Protein AF-A0A822G9U0-F1 (afdb_monomer_lite)

Foldseek 3Di:
DPPDPDLVVLLVVLLVCLVCLLVDPCNVVSLVVLLVQLPPHDLSNVLSSLSSLVSNLLSDVVCVVVSLVSNVVQCPDPDCSSNVVPLAPSVQVVVVSVVPVVDPDPDRDDPVPGDNDPDPDDDDDDDDDPPPVLVVVQVVQCVDPVCVVQDGFPDKDDWDFPDDPPDPFTKTWMWTDGPPDIDIDIPRDDDALLNFWAADEDDPQPDDEDEDEDEDEADQVLVVLVVVCNRNNWYWYPVLSDDDPPDQKGKTWTWTAGPPRRTYIYIYMYGNDDPDD

Radius of gyration: 28.79 Å; chains: 1; bounding box: 68×59×75 Å

Structure (mmCIF, N/CA/C/O backbone):
data_AF-A0A822G9U0-F1
#
_entry.id   AF-A0A822G9U0-F1
#
loop_
_atom_site.group_PDB
_atom_site.id
_atom_site.type_symbol
_atom_site.label_atom_id
_atom_site.label_alt_id
_atom_site.label_comp_id
_atom_site.label_asym_id
_atom_site.label_entity_id
_atom_site.label_seq_id
_atom_site.pdbx_PDB_ins_code
_atom_site.Cartn_x
_atom_site.Cartn_y
_atom_site.Cartn_z
_atom_site.occupancy
_atom_site.B_iso_or_equiv
_atom_site.auth_seq_id
_atom_site.auth_comp_id
_atom_site.auth_asym_id
_atom_site.auth_atom_id
_atom_site.pdbx_PDB_model_num
ATOM 1 N N . ILE A 1 1 ? -2.831 22.485 -12.904 1.00 61.34 1 ILE A N 1
ATOM 2 C CA . ILE A 1 1 ? -2.021 21.266 -13.171 1.00 61.34 1 ILE A CA 1
ATOM 3 C C . ILE A 1 1 ? -2.755 20.084 -12.583 1.00 61.34 1 ILE A C 1
ATOM 5 O O . ILE A 1 1 ? -2.890 19.091 -13.266 1.00 61.34 1 ILE A O 1
ATOM 9 N N . GLU A 1 2 ? -3.236 20.206 -11.342 1.00 62.34 2 GLU A N 1
ATOM 10 C CA . GLU A 1 2 ? -4.312 19.348 -10.825 1.00 62.34 2 GLU A CA 1
ATOM 11 C C . GLU A 1 2 ? -5.536 19.489 -11.750 1.00 62.34 2 GLU A C 1
ATOM 13 O O . GLU A 1 2 ? -5.821 20.608 -12.190 1.00 62.34 2 GLU A O 1
ATOM 18 N N . ASP A 1 3 ? -6.128 18.352 -12.127 1.00 66.12 3 ASP A N 1
ATOM 19 C CA . ASP A 1 3 ? -7.365 18.195 -12.912 1.00 66.12 3 ASP A CA 1
ATOM 20 C C . ASP A 1 3 ? -7.361 18.776 -14.342 1.00 66.12 3 ASP A C 1
ATOM 22 O O . ASP A 1 3 ? -8.392 19.190 -14.871 1.00 66.12 3 ASP A O 1
ATOM 26 N N . CYS A 1 4 ? -6.197 18.830 -15.000 1.00 70.44 4 CYS A N 1
ATOM 27 C CA . CYS A 1 4 ? -6.106 19.309 -16.381 1.00 70.44 4 CYS A CA 1
ATOM 28 C C . CYS A 1 4 ? -6.314 18.170 -17.393 1.00 70.44 4 CYS A C 1
ATOM 30 O O . CYS A 1 4 ? -5.450 17.315 -17.541 1.00 70.44 4 CYS A O 1
ATOM 32 N N . GLU A 1 5 ? -7.395 18.224 -18.174 1.00 76.56 5 GLU A N 1
ATOM 33 C CA . GLU A 1 5 ? -7.696 17.227 -19.222 1.00 76.56 5 GLU A CA 1
ATOM 34 C C . GLU A 1 5 ? -6.825 17.369 -20.491 1.00 76.56 5 GLU A C 1
ATOM 36 O O . GLU A 1 5 ? -6.894 16.554 -21.411 1.00 76.56 5 GLU A O 1
ATOM 41 N N . HIS A 1 6 ? -5.990 18.411 -20.572 1.00 83.00 6 HIS A N 1
ATOM 42 C CA . HIS A 1 6 ? -5.159 18.701 -21.740 1.00 83.00 6 HIS A CA 1
ATOM 43 C C . HIS A 1 6 ? -3.694 18.316 -21.508 1.00 83.00 6 HIS A C 1
ATOM 45 O O . HIS A 1 6 ? -2.882 19.129 -21.056 1.00 83.00 6 HIS A O 1
ATOM 51 N N . THR A 1 7 ? -3.333 17.099 -21.918 1.00 82.25 7 THR A N 1
ATOM 52 C CA . THR A 1 7 ? -1.982 16.517 -21.811 1.00 82.25 7 THR A CA 1
ATOM 53 C C . THR A 1 7 ? -0.876 17.459 -22.306 1.00 82.25 7 THR A C 1
ATOM 55 O O . THR A 1 7 ? 0.108 17.692 -21.609 1.00 82.25 7 THR A O 1
ATOM 58 N N . SER A 1 8 ? -1.047 18.077 -23.480 1.00 82.25 8 SER A N 1
ATOM 59 C CA . SER A 1 8 ? -0.039 18.968 -24.078 1.00 82.25 8 SER A CA 1
ATOM 60 C C . SER A 1 8 ? 0.195 20.249 -23.269 1.00 82.25 8 SER A C 1
ATOM 62 O O . SER A 1 8 ? 1.324 20.743 -23.184 1.00 82.25 8 SER A O 1
ATOM 64 N N . LEU A 1 9 ? -0.855 20.787 -22.645 1.00 82.12 9 LEU A N 1
ATOM 65 C CA . LEU A 1 9 ? -0.763 21.955 -21.775 1.00 82.12 9 LEU A CA 1
ATOM 66 C C . LEU A 1 9 ? -0.113 21.578 -20.439 1.00 82.12 9 LEU A C 1
ATOM 68 O O . LEU A 1 9 ? 0.780 22.292 -19.979 1.00 82.12 9 LEU A O 1
ATOM 72 N N . ALA A 1 10 ? -0.499 20.437 -19.861 1.00 83.94 10 ALA A N 1
ATOM 73 C CA . ALA A 1 10 ? 0.089 19.909 -18.633 1.00 83.94 10 ALA A CA 1
ATOM 74 C C . ALA A 1 10 ? 1.606 19.695 -18.781 1.00 83.94 10 ALA A C 1
ATOM 76 O O . ALA A 1 10 ? 2.378 20.226 -17.980 1.00 83.94 10 ALA A O 1
ATOM 77 N N . THR A 1 11 ? 2.049 19.039 -19.857 1.00 84.06 11 THR A N 1
ATOM 78 C CA . THR A 1 11 ? 3.474 18.837 -20.168 1.00 84.06 11 THR A CA 1
ATOM 79 C C . THR A 1 11 ? 4.236 20.163 -20.292 1.00 84.06 11 THR A C 1
ATOM 81 O O . THR A 1 11 ? 5.307 20.324 -19.703 1.00 84.06 11 THR A O 1
ATOM 84 N N . ARG A 1 12 ? 3.677 21.165 -20.990 1.00 83.44 12 ARG A N 1
ATOM 85 C CA . ARG A 1 12 ? 4.309 22.494 -21.122 1.00 83.44 12 ARG A CA 1
ATOM 86 C C . ARG A 1 12 ? 4.454 23.209 -19.780 1.00 83.44 12 ARG A C 1
ATOM 88 O O . ARG A 1 12 ? 5.496 23.816 -19.527 1.00 83.44 12 ARG A O 1
ATOM 95 N N . ILE A 1 13 ? 3.436 23.137 -18.924 1.00 85.88 13 ILE A N 1
ATOM 96 C CA . ILE A 1 13 ? 3.470 23.761 -17.596 1.00 85.88 13 ILE A CA 1
ATOM 97 C C . ILE A 1 13 ? 4.487 23.051 -16.694 1.00 85.88 13 ILE A C 1
ATOM 99 O O . ILE A 1 13 ? 5.248 23.717 -15.996 1.00 85.88 13 ILE A O 1
ATOM 103 N N . ILE A 1 14 ? 4.564 21.721 -16.737 1.00 86.75 14 ILE A N 1
ATOM 104 C CA . ILE A 1 14 ? 5.542 20.954 -15.955 1.00 86.75 14 ILE A CA 1
ATOM 105 C C . ILE A 1 14 ? 6.974 21.277 -16.395 1.00 86.75 14 ILE A C 1
ATOM 107 O O . ILE A 1 14 ? 7.844 21.494 -15.552 1.00 86.75 14 ILE A O 1
ATOM 111 N N . HIS A 1 15 ? 7.229 21.403 -17.698 1.00 82.94 15 HIS A N 1
ATOM 112 C CA . HIS A 1 15 ? 8.538 21.845 -18.182 1.00 82.94 15 HIS A CA 1
ATOM 113 C C . HIS A 1 15 ? 8.893 23.266 -17.736 1.00 82.94 15 HIS A C 1
ATOM 115 O O . HIS A 1 15 ? 10.054 23.524 -17.408 1.00 82.94 15 HIS A O 1
ATOM 121 N N . LEU A 1 16 ? 7.912 24.174 -17.699 1.00 84.81 16 LEU A N 1
ATOM 122 C CA . LEU A 1 16 ? 8.101 25.523 -17.171 1.00 84.81 16 LEU A CA 1
ATOM 123 C C . LEU A 1 16 ? 8.454 25.484 -15.677 1.00 84.81 16 LEU A C 1
ATOM 125 O O . LEU A 1 16 ? 9.421 26.123 -15.267 1.00 84.81 16 LEU A O 1
ATOM 129 N N . LEU A 1 17 ? 7.737 24.682 -14.885 1.00 86.19 17 LEU A N 1
ATOM 130 C CA . LEU A 1 17 ? 8.040 24.481 -13.466 1.00 86.19 17 LEU A CA 1
ATOM 131 C C . LEU A 1 17 ? 9.429 23.881 -13.245 1.00 86.19 17 LEU A C 1
ATOM 133 O O . LEU A 1 17 ? 10.150 24.348 -12.373 1.00 86.19 17 LEU A O 1
ATOM 137 N N . GLY A 1 18 ? 9.841 22.903 -14.053 1.00 84.00 18 GLY A N 1
ATOM 138 C CA . GLY A 1 18 ? 11.189 22.334 -13.993 1.00 84.00 18 GLY A CA 1
ATOM 139 C C . GLY A 1 18 ? 12.301 23.333 -14.327 1.00 84.00 18 GLY A C 1
ATOM 140 O O . GLY A 1 18 ? 13.440 23.133 -13.920 1.00 84.00 18 GLY A O 1
ATOM 141 N N . ARG A 1 19 ? 11.999 24.404 -15.075 1.00 83.00 19 ARG A N 1
ATOM 142 C CA . ARG A 1 19 ? 12.977 25.437 -15.450 1.00 83.00 19 ARG A CA 1
ATOM 143 C C . ARG A 1 19 ? 13.042 26.585 -14.444 1.00 83.00 19 ARG A C 1
ATOM 145 O O . ARG A 1 19 ? 14.136 27.021 -14.102 1.00 83.00 19 ARG A O 1
ATOM 152 N N . GLU A 1 20 ? 11.890 27.085 -14.005 1.00 87.38 20 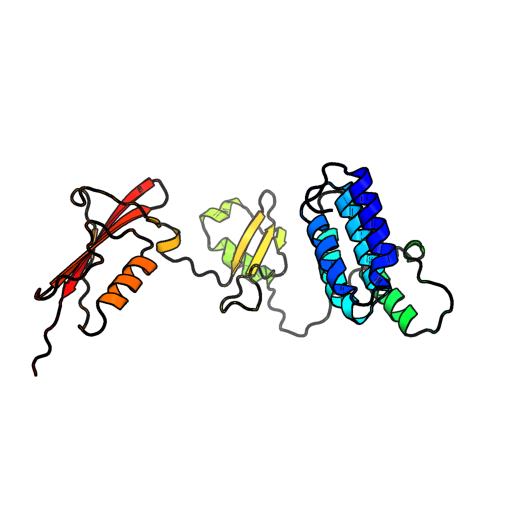GLU A N 1
ATOM 153 C CA . GLU A 1 20 ? 11.810 28.273 -13.141 1.00 87.38 20 GLU A CA 1
ATOM 154 C C . GLU A 1 20 ? 11.708 27.920 -11.654 1.00 87.38 20 GLU A C 1
ATOM 156 O O . GLU A 1 20 ? 12.215 28.648 -10.805 1.00 87.38 20 GLU A O 1
ATOM 161 N N . GLY A 1 21 ? 11.087 26.787 -11.324 1.00 86.81 21 GLY A N 1
ATOM 162 C CA . GLY A 1 21 ? 10.842 26.346 -9.953 1.00 86.81 21 GLY A CA 1
ATOM 163 C C . GLY A 1 21 ? 12.095 26.232 -9.073 1.00 86.81 21 GLY A C 1
ATOM 164 O O . GLY A 1 21 ? 12.039 26.701 -7.932 1.00 86.81 21 GLY A O 1
ATOM 165 N N . PRO A 1 22 ? 13.243 25.727 -9.573 1.00 83.06 22 PRO A N 1
ATOM 166 C CA . PRO A 1 22 ? 14.479 25.684 -8.790 1.00 83.06 22 PRO A CA 1
ATOM 167 C C . PRO A 1 22 ? 15.044 27.062 -8.418 1.00 83.06 22 PRO A C 1
ATOM 169 O O . PRO A 1 22 ? 15.814 27.171 -7.473 1.00 83.06 22 PRO A O 1
ATOM 172 N N . ARG A 1 23 ? 14.659 28.124 -9.140 1.00 84.50 23 ARG A N 1
ATOM 173 C CA . ARG A 1 23 ? 15.118 29.506 -8.902 1.00 84.50 23 ARG A CA 1
ATOM 174 C C . ARG A 1 23 ? 14.229 30.273 -7.925 1.00 84.50 23 ARG A C 1
ATOM 176 O O . ARG A 1 23 ? 14.474 31.446 -7.653 1.00 84.50 23 ARG A O 1
ATOM 183 N N . THR A 1 24 ? 13.156 29.648 -7.450 1.00 86.06 24 THR A N 1
ATOM 184 C CA . THR A 1 24 ? 12.224 30.278 -6.512 1.00 86.06 24 THR A CA 1
ATOM 185 C C . THR A 1 24 ? 12.777 30.260 -5.091 1.00 86.06 24 THR A C 1
ATOM 187 O O . THR A 1 24 ? 13.657 29.476 -4.758 1.00 86.06 24 THR A O 1
ATOM 190 N N . THR A 1 25 ? 12.217 31.094 -4.214 1.00 84.00 25 THR A N 1
ATOM 191 C CA . THR A 1 25 ? 12.598 31.131 -2.793 1.00 84.00 25 THR A CA 1
ATOM 192 C C . THR A 1 25 ? 12.225 29.860 -2.025 1.00 84.00 25 THR A C 1
ATOM 194 O O . THR A 1 25 ? 12.746 29.633 -0.940 1.00 84.00 25 THR A O 1
ATOM 197 N N . THR A 1 26 ? 11.317 29.033 -2.560 1.00 81.94 26 THR A N 1
ATOM 198 C CA . THR A 1 26 ? 10.835 27.796 -1.916 1.00 81.94 26 THR A CA 1
ATOM 199 C C . THR A 1 26 ? 10.700 26.633 -2.918 1.00 81.94 26 THR A C 1
ATOM 201 O O . THR A 1 26 ? 9.588 26.166 -3.188 1.00 81.94 26 THR A O 1
ATOM 204 N N . PRO A 1 27 ? 11.817 26.107 -3.464 1.00 79.44 27 PRO A N 1
ATOM 205 C CA . PRO A 1 27 ? 11.798 25.069 -4.503 1.00 79.44 27 PRO A CA 1
ATOM 206 C C . PRO A 1 27 ? 11.092 23.777 -4.065 1.00 79.44 27 PRO A C 1
ATOM 208 O O . PRO A 1 27 ? 10.354 23.172 -4.843 1.00 79.44 27 PRO A O 1
ATOM 211 N N . ALA A 1 28 ? 11.237 23.395 -2.791 1.00 81.19 28 ALA A N 1
ATOM 212 C CA . ALA A 1 28 ? 10.644 22.186 -2.217 1.00 81.19 28 ALA A CA 1
ATOM 213 C C . ALA A 1 28 ? 9.114 22.114 -2.375 1.00 81.19 28 ALA A C 1
ATOM 215 O O . ALA A 1 28 ? 8.553 21.037 -2.582 1.00 81.19 28 ALA A O 1
ATOM 216 N N . LYS A 1 29 ? 8.426 23.265 -2.352 1.00 83.44 29 LYS A N 1
ATOM 217 C CA . LYS A 1 29 ? 6.969 23.330 -2.526 1.00 83.44 29 LYS A CA 1
ATOM 218 C C . LYS A 1 29 ? 6.542 22.819 -3.908 1.00 83.44 29 LYS A C 1
ATOM 220 O O . LYS A 1 29 ? 5.517 22.155 -4.031 1.00 83.44 29 LYS A O 1
ATOM 225 N N . TYR A 1 30 ? 7.338 23.099 -4.939 1.00 82.88 30 TYR A N 1
ATOM 226 C CA . TYR A 1 30 ? 7.045 22.720 -6.321 1.00 82.88 30 TYR A CA 1
ATOM 227 C C . TYR A 1 30 ? 7.340 21.248 -6.610 1.00 82.88 30 TYR A C 1
ATOM 229 O O . TYR A 1 30 ? 6.635 20.644 -7.415 1.00 82.88 30 TYR A O 1
ATOM 237 N N . ILE A 1 31 ? 8.304 20.650 -5.902 1.00 81.62 31 ILE A N 1
ATOM 238 C CA . ILE A 1 31 ? 8.624 19.219 -6.009 1.00 81.62 31 ILE A CA 1
ATOM 239 C C . ILE A 1 31 ? 7.390 18.366 -5.711 1.00 81.62 31 ILE A C 1
ATOM 241 O O . ILE A 1 31 ? 7.079 17.464 -6.484 1.00 81.62 31 ILE A O 1
ATOM 245 N N . ARG A 1 32 ? 6.632 18.692 -4.655 1.00 80.19 32 ARG A N 1
ATOM 246 C CA . ARG A 1 32 ? 5.396 17.971 -4.303 1.00 80.19 32 ARG A CA 1
ATOM 247 C C . ARG A 1 32 ? 4.361 18.010 -5.431 1.00 80.19 32 ARG A C 1
ATOM 249 O O . ARG A 1 32 ? 3.785 16.980 -5.769 1.00 80.19 32 ARG A O 1
ATOM 256 N N . TYR A 1 33 ? 4.146 19.177 -6.041 1.00 81.06 33 TYR A N 1
ATOM 257 C CA . TYR A 1 33 ? 3.186 19.320 -7.142 1.00 81.06 33 TYR A CA 1
ATOM 258 C C . TYR A 1 33 ? 3.619 18.571 -8.407 1.00 81.06 33 TYR A C 1
ATOM 260 O O . TYR A 1 33 ? 2.766 18.061 -9.129 1.00 81.06 33 TYR A O 1
ATOM 268 N N . ILE A 1 34 ? 4.926 18.484 -8.669 1.00 82.69 34 ILE A N 1
ATOM 269 C CA . ILE A 1 34 ? 5.474 17.737 -9.808 1.00 82.69 34 ILE A CA 1
ATOM 270 C C . ILE A 1 34 ? 5.410 16.227 -9.536 1.00 82.69 34 ILE A C 1
ATOM 272 O O . ILE A 1 34 ? 4.984 15.472 -10.405 1.00 82.69 34 ILE A O 1
ATOM 276 N N . TYR A 1 35 ? 5.750 15.779 -8.325 1.00 79.69 35 TYR A N 1
ATOM 277 C CA . TYR A 1 35 ? 5.717 14.363 -7.952 1.00 79.69 35 TYR A CA 1
ATOM 278 C C . TYR A 1 35 ? 4.307 13.769 -8.007 1.00 79.69 35 TYR A C 1
ATOM 280 O O . TYR A 1 35 ? 4.111 12.684 -8.547 1.00 79.69 35 TYR A O 1
ATOM 288 N N . ASN A 1 36 ? 3.298 14.518 -7.561 1.00 79.62 36 ASN A N 1
ATOM 289 C CA . ASN A 1 36 ? 1.902 14.085 -7.652 1.00 79.62 36 ASN A CA 1
ATOM 290 C C . ASN A 1 36 ? 1.426 13.852 -9.105 1.00 79.62 36 ASN A C 1
ATOM 292 O O . ASN A 1 36 ? 0.388 13.225 -9.312 1.00 79.62 36 ASN A O 1
ATOM 296 N N . ARG A 1 37 ? 2.163 14.338 -10.118 1.00 76.25 37 ARG A N 1
ATOM 297 C CA . ARG A 1 37 ? 1.916 14.059 -11.545 1.00 76.25 37 ARG A CA 1
ATOM 298 C C . ARG A 1 37 ? 2.682 12.849 -12.072 1.00 76.25 37 ARG A C 1
ATOM 300 O O . ARG A 1 37 ? 2.268 12.275 -13.067 1.00 76.25 37 ARG A O 1
ATOM 307 N N . VAL A 1 38 ? 3.747 12.424 -11.396 1.00 68.19 38 VAL A N 1
ATOM 308 C CA . VAL A 1 38 ? 4.498 11.205 -11.737 1.00 68.19 38 VAL A CA 1
ATOM 309 C C . VAL A 1 38 ? 3.676 9.943 -11.458 1.00 68.19 38 VAL A C 1
ATOM 311 O O . VAL A 1 38 ? 3.902 8.935 -12.100 1.00 68.19 38 VAL A O 1
ATOM 314 N N . ILE A 1 39 ? 2.712 9.973 -10.534 1.00 66.06 39 ILE A N 1
ATOM 315 C CA . ILE A 1 39 ? 1.952 8.767 -10.151 1.00 66.06 39 ILE A CA 1
ATOM 316 C C . ILE A 1 39 ? 0.601 8.661 -10.877 1.00 66.06 39 ILE A C 1
ATOM 318 O O . ILE A 1 39 ? 0.156 7.563 -11.191 1.00 66.06 39 ILE A O 1
ATOM 322 N N . LEU A 1 40 ? -0.071 9.789 -11.124 1.00 69.75 40 LEU A N 1
ATOM 323 C CA . LEU A 1 40 ? -1.510 9.810 -11.432 1.00 69.75 40 LEU A CA 1
ATOM 324 C C . LEU A 1 40 ? -1.853 10.165 -12.889 1.00 69.75 40 LEU A C 1
ATOM 326 O O . LEU A 1 40 ? -3.028 10.225 -13.230 1.00 69.75 40 LEU A O 1
ATOM 330 N N . GLU A 1 41 ? -0.860 10.415 -13.745 1.00 80.56 41 GLU A N 1
ATOM 331 C CA . GLU A 1 41 ? -1.075 10.976 -15.087 1.00 80.56 41 GLU A CA 1
ATOM 332 C C . GLU A 1 41 ? -0.640 10.053 -16.228 1.00 80.56 41 GLU A C 1
ATOM 334 O O . GLU A 1 41 ? 0.044 9.052 -16.026 1.00 80.56 41 GLU A O 1
ATOM 339 N N . SER A 1 42 ? -1.003 10.430 -17.458 1.00 82.62 42 SER A N 1
ATOM 340 C CA . SER A 1 42 ? -0.549 9.789 -18.704 1.00 82.62 42 SER A CA 1
ATOM 341 C C . SER A 1 42 ? 0.976 9.846 -18.903 1.00 82.62 42 SER A C 1
ATOM 343 O O . SER A 1 42 ? 1.644 10.768 -18.427 1.00 82.62 42 SER A O 1
ATOM 345 N N . ALA A 1 43 ? 1.531 8.884 -19.648 1.00 81.44 43 ALA A N 1
ATOM 346 C CA . ALA A 1 43 ? 2.977 8.727 -19.838 1.00 81.44 43 ALA A CA 1
ATOM 347 C C . ALA A 1 43 ? 3.717 10.008 -20.290 1.00 81.44 43 ALA A C 1
ATOM 349 O O . ALA A 1 43 ? 4.720 10.348 -19.658 1.00 81.44 43 ALA A O 1
ATOM 350 N N . PRO A 1 44 ? 3.199 10.825 -21.233 1.00 81.44 44 PRO A N 1
ATOM 351 C CA . PRO A 1 44 ? 3.870 12.067 -21.636 1.00 81.44 44 PRO A CA 1
ATOM 352 C C . PRO A 1 44 ? 3.980 13.112 -20.512 1.00 81.44 44 PRO A C 1
ATOM 354 O O . PRO A 1 44 ? 4.907 13.926 -20.479 1.00 81.44 44 PRO A O 1
ATOM 357 N N . VAL A 1 45 ? 3.027 13.116 -19.578 1.00 83.69 45 VAL A N 1
ATOM 358 C CA . VAL A 1 45 ? 3.004 14.028 -18.423 1.00 83.69 45 VAL A CA 1
ATOM 359 C C . VAL A 1 45 ? 3.938 13.512 -17.331 1.00 83.69 45 VAL A C 1
ATOM 361 O O . VAL A 1 45 ? 4.685 14.303 -16.747 1.00 83.69 45 VAL A O 1
ATOM 364 N N . ARG A 1 46 ? 3.965 12.189 -17.113 1.00 86.38 46 ARG A N 1
ATOM 365 C CA . ARG A 1 46 ? 4.919 11.538 -16.203 1.00 86.38 46 ARG A CA 1
ATOM 366 C C . ARG A 1 46 ? 6.359 11.782 -16.655 1.00 86.38 46 ARG A C 1
ATOM 368 O O . ARG A 1 46 ? 7.148 12.293 -15.866 1.00 86.38 46 ARG A O 1
ATOM 375 N N . ALA A 1 47 ? 6.682 11.550 -17.928 1.00 81.31 47 ALA A N 1
ATOM 376 C CA . ALA A 1 47 ? 8.013 11.788 -18.498 1.00 81.31 47 ALA A CA 1
ATOM 377 C C . ALA A 1 47 ? 8.468 13.252 -18.335 1.00 81.31 47 ALA A C 1
ATOM 379 O O . ALA A 1 47 ? 9.604 13.540 -17.940 1.00 81.31 47 ALA A O 1
ATOM 380 N N . ALA A 1 48 ? 7.558 14.205 -18.560 1.00 82.75 48 ALA A N 1
ATOM 381 C CA . ALA A 1 48 ? 7.828 15.622 -18.336 1.00 82.75 48 ALA A CA 1
ATOM 382 C C . ALA A 1 48 ? 8.137 15.935 -16.863 1.00 82.75 48 ALA A C 1
ATOM 384 O O . ALA A 1 48 ? 9.015 16.756 -16.578 1.00 82.75 48 ALA A O 1
ATOM 385 N N . ALA A 1 49 ? 7.446 15.270 -15.933 1.00 86.81 49 ALA A N 1
ATOM 386 C CA . ALA A 1 49 ? 7.652 15.421 -14.498 1.00 86.81 49 ALA A CA 1
ATOM 387 C C . ALA A 1 49 ? 8.990 14.824 -14.035 1.00 86.81 49 ALA A C 1
ATOM 389 O O . ALA A 1 49 ? 9.690 15.479 -13.264 1.00 86.81 49 ALA A O 1
ATOM 390 N N . VAL A 1 50 ? 9.408 13.672 -14.574 1.00 84.75 50 VAL A N 1
ATOM 391 C CA . VAL A 1 50 ? 10.753 13.102 -14.346 1.00 84.75 50 VAL A CA 1
ATOM 392 C C . VAL A 1 50 ? 11.840 14.089 -14.779 1.00 84.75 50 VAL A C 1
ATOM 394 O O . VAL A 1 50 ? 12.735 14.426 -14.002 1.00 84.75 50 VAL A O 1
ATOM 397 N N . SER A 1 51 ? 11.716 14.641 -15.991 1.00 80.69 51 SER A N 1
ATOM 398 C CA . SER A 1 51 ? 12.649 15.654 -16.501 1.00 80.69 51 SER A CA 1
ATOM 399 C C . SER A 1 51 ? 12.672 16.922 -15.639 1.00 80.69 51 SER A C 1
ATOM 401 O O . SER A 1 51 ? 13.727 17.528 -15.442 1.00 80.69 51 SER A O 1
ATOM 403 N N . ALA A 1 52 ? 11.518 17.342 -15.111 1.00 84.62 52 ALA A N 1
ATOM 404 C CA . ALA A 1 52 ? 11.434 18.483 -14.211 1.00 84.62 52 ALA A CA 1
ATOM 405 C C . ALA A 1 52 ? 12.120 18.194 -12.866 1.00 84.62 52 ALA A C 1
ATOM 407 O O . ALA A 1 52 ? 12.938 19.002 -12.438 1.00 84.62 52 ALA A O 1
ATOM 408 N N . LEU A 1 53 ? 11.867 17.040 -12.242 1.00 84.31 53 LEU A N 1
ATOM 409 C CA . LEU A 1 53 ? 12.501 16.634 -10.981 1.00 84.31 53 LEU A CA 1
ATOM 410 C C . LEU A 1 53 ? 14.027 16.554 -11.102 1.00 84.31 53 LEU A C 1
ATOM 412 O O . LEU A 1 53 ? 14.730 17.085 -10.245 1.00 84.31 53 LEU A O 1
ATOM 416 N N . ALA A 1 54 ? 14.545 15.999 -12.201 1.00 79.56 54 ALA A N 1
ATOM 417 C CA . ALA A 1 54 ? 15.984 15.960 -12.460 1.00 79.56 54 ALA A CA 1
ATOM 418 C C . ALA A 1 54 ? 16.620 17.365 -12.478 1.00 79.56 54 ALA A C 1
ATOM 420 O O . ALA A 1 54 ? 17.713 17.560 -11.949 1.00 79.56 54 ALA A O 1
ATOM 421 N N . LYS A 1 55 ? 15.918 18.374 -13.014 1.00 77.69 55 LYS A N 1
ATOM 422 C CA . LYS A 1 55 ? 16.385 19.773 -12.999 1.00 77.69 55 LYS A CA 1
ATOM 423 C C . LYS A 1 55 ? 16.374 20.394 -11.604 1.00 77.69 55 LYS A C 1
ATOM 425 O O . LYS A 1 55 ? 17.245 21.207 -11.315 1.00 77.69 55 LYS A O 1
ATOM 430 N N . PHE A 1 56 ? 15.428 20.016 -10.742 1.00 81.31 56 PHE A N 1
ATOM 431 C CA . PHE A 1 56 ? 15.462 20.418 -9.332 1.00 81.31 56 PHE A CA 1
ATOM 432 C C . PHE A 1 56 ? 16.662 19.800 -8.608 1.00 81.31 56 PHE A C 1
ATOM 434 O O . PHE A 1 56 ? 17.331 20.508 -7.862 1.00 81.31 56 PHE A O 1
ATOM 441 N N . GLY A 1 57 ? 16.977 18.527 -8.877 1.00 74.81 57 GLY A N 1
ATOM 442 C CA . GLY A 1 57 ? 18.126 17.843 -8.274 1.00 74.81 57 GLY A CA 1
ATOM 443 C C . GLY A 1 57 ? 19.457 18.438 -8.722 1.00 74.81 57 GLY A C 1
ATOM 444 O O . GLY A 1 57 ? 20.349 18.636 -7.909 1.00 74.81 57 GLY A O 1
ATOM 445 N N . ALA A 1 58 ? 19.566 18.819 -9.997 1.00 75.25 58 ALA A N 1
ATOM 446 C CA . ALA A 1 58 ? 20.764 19.468 -10.529 1.00 75.25 58 ALA A CA 1
ATOM 447 C C . ALA A 1 58 ? 20.986 20.903 -10.009 1.00 75.25 58 ALA A C 1
ATOM 449 O O . ALA A 1 58 ? 22.089 21.427 -10.122 1.00 75.25 58 ALA A O 1
ATOM 450 N N . ALA A 1 59 ? 19.946 21.560 -9.489 1.00 74.38 59 ALA A N 1
ATOM 451 C CA . ALA A 1 59 ? 20.001 22.956 -9.057 1.00 74.38 59 ALA A CA 1
ATOM 452 C C . ALA A 1 59 ? 20.023 23.137 -7.529 1.00 74.38 59 ALA A C 1
ATOM 454 O O . ALA A 1 59 ? 20.303 24.240 -7.064 1.00 74.38 59 ALA A O 1
ATOM 455 N N . SER A 1 60 ? 19.705 22.099 -6.749 1.00 72.31 60 SER A N 1
ATOM 456 C CA . SER A 1 60 ? 19.643 22.163 -5.287 1.00 72.31 60 SER A CA 1
ATOM 457 C C . SER A 1 60 ? 20.193 20.882 -4.665 1.00 72.31 60 SER A C 1
ATOM 459 O O . SER A 1 60 ? 19.542 19.837 -4.692 1.00 72.31 60 SER A O 1
ATOM 461 N N . GLU A 1 61 ? 21.386 20.987 -4.075 1.00 68.69 61 GLU A N 1
ATOM 462 C CA . GLU A 1 61 ? 22.074 19.875 -3.406 1.00 68.69 61 GLU A CA 1
ATOM 463 C C . GLU A 1 61 ? 21.296 19.366 -2.185 1.00 68.69 61 GLU A C 1
ATOM 465 O O . GLU A 1 61 ? 21.168 18.159 -1.999 1.00 68.69 61 GLU A O 1
ATOM 470 N N . ASP A 1 62 ? 20.670 20.265 -1.419 1.00 73.44 62 ASP A N 1
ATOM 471 C CA . ASP A 1 62 ? 19.883 19.908 -0.228 1.00 73.44 62 ASP A CA 1
ATOM 472 C C . ASP A 1 62 ? 18.664 19.028 -0.552 1.00 73.44 62 ASP A C 1
ATOM 474 O O . ASP A 1 62 ? 18.193 18.249 0.278 1.00 73.44 62 ASP A O 1
ATOM 478 N N . LEU A 1 63 ? 18.123 19.153 -1.767 1.00 73.31 63 LEU A N 1
ATOM 479 C CA . LEU A 1 63 ? 16.941 18.415 -2.218 1.00 73.31 63 LEU A CA 1
ATOM 480 C C . LEU A 1 63 ? 17.308 17.176 -3.042 1.00 73.31 63 LEU A C 1
ATOM 482 O O . LEU A 1 63 ? 16.435 16.350 -3.318 1.00 73.31 63 LEU A O 1
ATOM 486 N N . LEU A 1 64 ? 18.584 17.022 -3.407 1.00 72.44 64 LEU A N 1
ATOM 487 C CA . LEU A 1 64 ? 19.079 15.941 -4.251 1.00 72.44 64 LEU A CA 1
ATOM 488 C C . LEU A 1 64 ? 18.803 14.543 -3.666 1.00 72.44 64 LEU A C 1
ATOM 490 O O . LEU A 1 64 ? 18.281 13.720 -4.420 1.00 72.44 64 LEU A O 1
ATOM 494 N N . PRO A 1 65 ? 19.040 14.251 -2.366 1.00 71.81 65 PRO A N 1
ATOM 495 C CA . PRO A 1 65 ? 18.752 12.926 -1.809 1.00 71.81 65 PRO A CA 1
ATOM 496 C C . PRO A 1 65 ? 17.274 12.551 -1.943 1.00 71.81 65 PRO A C 1
ATOM 498 O O . PRO A 1 65 ? 16.937 11.443 -2.357 1.00 71.81 65 PRO A O 1
ATOM 501 N N . ASN A 1 66 ? 16.384 13.512 -1.683 1.00 73.25 66 ASN A N 1
ATOM 502 C CA . ASN A 1 66 ? 14.943 13.313 -1.808 1.00 73.25 66 ASN A CA 1
ATOM 503 C C . ASN A 1 66 ? 14.551 13.078 -3.269 1.00 73.25 66 ASN A C 1
ATOM 505 O O . ASN A 1 66 ? 13.786 12.169 -3.567 1.00 73.25 66 ASN A O 1
ATOM 509 N N . ILE A 1 67 ? 15.105 13.858 -4.198 1.00 78.62 67 ILE A N 1
ATOM 510 C CA . ILE A 1 67 ? 14.813 13.735 -5.629 1.00 78.62 67 ILE A CA 1
ATOM 511 C C . ILE A 1 67 ? 15.332 12.412 -6.196 1.00 78.62 67 ILE A C 1
ATOM 513 O O . ILE A 1 67 ? 14.637 11.801 -7.005 1.00 78.62 67 ILE A O 1
ATOM 517 N N . LEU A 1 68 ? 16.494 11.929 -5.753 1.00 73.19 68 LEU A N 1
ATOM 518 C CA . LEU A 1 68 ? 17.034 10.632 -6.168 1.00 73.19 68 LEU A CA 1
ATOM 519 C C . LEU A 1 68 ? 16.098 9.481 -5.796 1.00 73.19 68 LEU A C 1
ATOM 521 O O . LEU A 1 68 ? 15.846 8.625 -6.640 1.00 73.19 68 LEU A O 1
ATOM 525 N N . VAL A 1 69 ? 15.509 9.495 -4.597 1.00 75.00 69 VAL A N 1
ATOM 526 C CA . VAL A 1 69 ? 14.501 8.496 -4.196 1.00 75.00 69 VAL A CA 1
ATOM 527 C C . VAL A 1 69 ? 13.271 8.552 -5.110 1.00 75.00 69 VAL A C 1
ATOM 529 O O . VAL A 1 69 ? 12.741 7.516 -5.516 1.00 75.00 69 VAL A O 1
ATOM 532 N N . LEU A 1 70 ? 12.821 9.755 -5.486 1.00 75.25 70 LEU A N 1
ATOM 533 C CA . LEU A 1 70 ? 11.673 9.916 -6.387 1.00 75.25 70 LEU A CA 1
ATOM 534 C C . LEU A 1 70 ? 11.990 9.439 -7.814 1.00 75.25 70 LEU A C 1
ATOM 536 O O . LEU A 1 70 ? 11.149 8.794 -8.436 1.00 75.25 70 LEU A O 1
ATOM 540 N N . LEU A 1 71 ? 13.199 9.710 -8.310 1.00 73.88 71 LEU A N 1
ATOM 541 C CA . LEU A 1 71 ? 13.672 9.281 -9.630 1.00 73.88 71 LEU A CA 1
ATOM 542 C C . LEU A 1 71 ? 13.981 7.773 -9.689 1.00 73.88 71 LEU A C 1
ATOM 544 O O . LEU A 1 71 ? 13.785 7.132 -10.717 1.00 73.88 71 LEU A O 1
ATOM 548 N N . GLN A 1 72 ? 14.400 7.156 -8.583 1.00 72.44 72 GLN A N 1
ATOM 549 C CA . GLN A 1 72 ? 14.548 5.699 -8.508 1.00 72.44 72 GLN A CA 1
ATOM 550 C C . GLN A 1 72 ? 13.214 4.994 -8.765 1.00 72.44 72 GLN A C 1
ATOM 552 O O . GLN A 1 72 ? 13.170 4.007 -9.497 1.00 72.44 72 GLN A O 1
ATOM 557 N N . ARG A 1 73 ? 12.106 5.534 -8.247 1.00 70.94 73 ARG A N 1
ATOM 558 C CA . ARG A 1 73 ? 10.766 4.974 -8.486 1.00 70.94 73 ARG A CA 1
ATOM 559 C C . ARG A 1 73 ? 10.346 5.050 -9.957 1.00 70.94 73 ARG A C 1
ATOM 561 O O . ARG A 1 73 ? 9.635 4.163 -10.416 1.00 70.94 73 ARG A O 1
ATOM 568 N N . THR A 1 74 ? 10.813 6.045 -10.714 1.00 73.44 74 THR A N 1
ATOM 569 C CA . THR A 1 74 ? 10.452 6.212 -12.136 1.00 73.44 74 THR A CA 1
ATOM 570 C C . THR A 1 74 ? 11.180 5.239 -13.058 1.00 73.44 74 THR A C 1
ATOM 572 O O . THR A 1 74 ? 10.707 4.970 -14.155 1.00 73.44 74 THR A O 1
ATOM 575 N N . THR A 1 75 ? 12.280 4.629 -12.599 1.00 70.19 75 THR A N 1
ATOM 576 C CA . THR A 1 75 ? 12.950 3.541 -13.339 1.00 70.19 75 THR A CA 1
ATOM 577 C C . THR A 1 75 ? 12.110 2.262 -13.426 1.00 70.19 75 THR A C 1
ATOM 579 O O . THR A 1 75 ? 12.376 1.410 -14.270 1.00 70.19 75 THR A O 1
ATOM 582 N N . LEU A 1 76 ? 11.078 2.142 -12.583 1.00 70.94 76 LEU A N 1
ATOM 583 C CA . LEU A 1 76 ? 10.130 1.027 -12.557 1.00 70.94 76 LEU A CA 1
ATOM 584 C C . LEU A 1 76 ? 8.828 1.327 -13.326 1.00 70.94 76 LEU A C 1
ATOM 586 O O . LEU A 1 76 ? 7.893 0.528 -13.255 1.00 70.94 76 LEU A O 1
ATOM 590 N N . ASP A 1 77 ? 8.733 2.470 -14.023 1.00 79.62 77 ASP A N 1
ATOM 591 C CA . ASP A 1 77 ? 7.548 2.818 -14.818 1.00 79.62 77 ASP A CA 1
ATOM 592 C C . ASP A 1 77 ? 7.360 1.814 -15.970 1.00 79.62 77 ASP A C 1
ATOM 594 O O . ASP A 1 77 ? 8.321 1.324 -16.565 1.00 79.62 77 ASP A O 1
ATOM 598 N N . GLN A 1 78 ? 6.108 1.475 -16.273 1.00 74.00 78 GLN A N 1
ATOM 599 C CA . GLN A 1 78 ? 5.782 0.503 -17.320 1.00 74.00 78 GLN A CA 1
A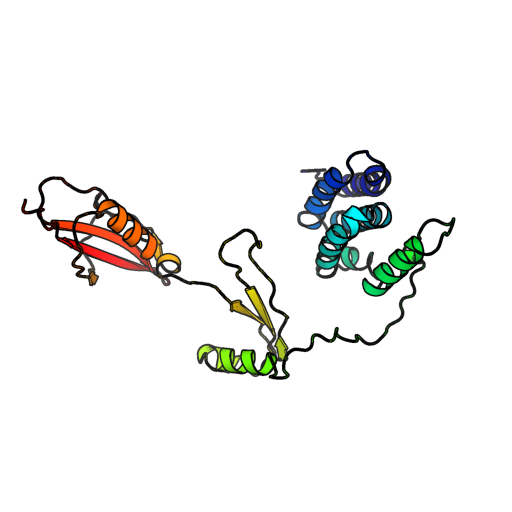TOM 600 C C . GLN A 1 78 ? 6.096 1.055 -18.717 1.00 74.00 78 GLN A C 1
ATOM 602 O O . GLN A 1 78 ? 6.389 0.288 -19.632 1.00 74.00 78 GLN A O 1
ATOM 607 N N . ASP A 1 79 ? 6.072 2.379 -18.870 1.00 76.62 79 ASP A N 1
ATOM 608 C CA . ASP A 1 79 ? 6.200 3.054 -20.155 1.00 76.62 79 ASP A CA 1
ATOM 609 C C . ASP A 1 79 ? 7.660 3.429 -20.465 1.00 76.62 79 ASP A C 1
ATOM 611 O O . ASP A 1 79 ? 8.332 4.091 -19.665 1.00 76.62 79 ASP A O 1
ATOM 615 N N . ASP A 1 80 ? 8.156 3.006 -21.634 1.00 71.94 80 ASP A N 1
ATOM 616 C CA . ASP A 1 80 ? 9.511 3.318 -22.105 1.00 71.94 80 ASP A CA 1
ATOM 617 C C . ASP A 1 80 ? 9.733 4.837 -22.195 1.00 71.94 80 ASP A C 1
ATOM 619 O O . ASP A 1 80 ? 10.796 5.315 -21.810 1.00 71.94 80 ASP A O 1
ATOM 623 N N . GLU A 1 81 ? 8.719 5.628 -22.571 1.00 70.50 81 GLU A N 1
ATOM 624 C CA . GLU A 1 81 ? 8.847 7.090 -22.693 1.00 70.50 81 GLU A CA 1
ATOM 625 C C . GLU A 1 81 ? 9.146 7.789 -21.356 1.00 70.50 81 GLU A C 1
ATOM 627 O O . GLU A 1 81 ? 9.679 8.902 -21.332 1.00 70.50 81 GLU A O 1
ATOM 632 N N . VAL A 1 82 ? 8.809 7.149 -20.231 1.00 72.56 82 VAL A N 1
ATOM 633 C CA . VAL A 1 82 ? 9.085 7.652 -18.876 1.00 72.56 82 VAL A CA 1
ATOM 634 C C . VAL A 1 82 ? 10.445 7.164 -18.369 1.00 72.56 82 VAL A C 1
ATOM 636 O O . VAL A 1 82 ? 11.106 7.880 -17.612 1.00 72.56 82 VAL A O 1
ATOM 639 N N . ARG A 1 83 ? 10.889 5.982 -18.820 1.00 69.19 83 ARG A N 1
ATOM 640 C CA . ARG A 1 83 ? 12.182 5.375 -18.464 1.00 69.19 83 ARG A CA 1
ATOM 641 C C . ARG A 1 83 ? 13.353 5.922 -19.287 1.00 69.19 83 ARG A C 1
ATOM 643 O O . ARG A 1 83 ? 14.413 6.199 -18.727 1.00 69.19 83 ARG A O 1
ATOM 650 N N . ASP A 1 84 ? 13.160 6.143 -20.583 1.00 60.28 84 ASP A N 1
ATOM 651 C CA . ASP A 1 84 ? 14.182 6.576 -21.546 1.00 60.28 84 ASP A CA 1
ATOM 652 C C . ASP A 1 84 ? 14.822 7.950 -21.263 1.00 60.28 84 ASP A C 1
ATOM 654 O O . ASP A 1 84 ? 16.026 8.105 -21.500 1.00 60.28 84 ASP A O 1
ATOM 658 N N . PRO A 1 85 ? 14.119 8.951 -20.688 1.00 56.00 85 PRO A N 1
ATOM 659 C CA . PRO A 1 85 ? 14.751 10.189 -20.236 1.00 56.00 85 PRO A CA 1
ATOM 660 C C . PRO A 1 85 ? 15.836 9.968 -19.168 1.00 56.00 85 PRO A C 1
ATOM 662 O O . PRO A 1 85 ? 16.668 10.852 -18.961 1.00 56.00 85 PRO A O 1
ATOM 665 N N . MET A 1 86 ? 15.832 8.805 -18.502 1.00 52.72 86 MET A N 1
ATOM 666 C CA . MET A 1 86 ? 16.837 8.354 -17.538 1.00 52.72 86 MET A CA 1
ATOM 667 C C . MET A 1 86 ? 17.757 7.256 -18.095 1.00 52.72 86 MET A C 1
ATOM 669 O O . MET A 1 86 ? 18.333 6.512 -17.305 1.00 52.72 86 MET A O 1
ATOM 673 N N . ASN A 1 87 ? 17.990 7.164 -19.413 1.00 45.59 87 ASN A N 1
ATOM 674 C CA . ASN A 1 87 ? 18.979 6.230 -19.994 1.00 45.59 87 ASN A CA 1
ATOM 675 C C . ASN A 1 87 ? 20.453 6.605 -19.680 1.00 45.59 87 ASN A C 1
ATOM 677 O O . ASN A 1 87 ? 21.384 6.396 -20.456 1.00 45.59 87 ASN A O 1
ATOM 681 N N . VAL A 1 88 ? 20.648 7.211 -18.517 1.00 49.12 88 VAL A N 1
ATOM 682 C CA . VAL A 1 88 ? 21.889 7.598 -17.890 1.00 49.12 88 VAL A CA 1
ATOM 683 C C . VAL A 1 88 ? 21.954 6.793 -16.601 1.00 49.12 88 VAL A C 1
ATOM 685 O O . VAL A 1 88 ? 21.058 6.909 -15.765 1.00 49.12 88 VAL A O 1
ATOM 688 N N . SER A 1 89 ? 22.987 5.964 -16.431 1.00 50.19 89 SER A N 1
ATOM 689 C CA . SER A 1 89 ? 23.111 5.163 -15.211 1.00 50.19 89 SER A CA 1
ATOM 690 C C . SER A 1 89 ? 23.034 6.094 -13.992 1.00 50.19 89 SER A C 1
ATOM 692 O O . SER A 1 89 ? 23.745 7.102 -13.932 1.00 50.19 89 SER A O 1
ATOM 694 N N . LEU A 1 90 ? 22.138 5.797 -13.043 1.00 52.72 90 LEU A N 1
ATOM 695 C CA . LEU A 1 90 ? 21.933 6.616 -11.840 1.00 52.72 90 LEU A CA 1
ATOM 696 C C . LEU A 1 90 ? 23.272 6.855 -11.115 1.00 52.72 90 LEU A C 1
ATOM 698 O O . LEU A 1 90 ? 23.536 7.946 -10.626 1.00 52.72 90 LEU A O 1
ATOM 702 N N . SER A 1 91 ? 24.157 5.856 -11.167 1.00 48.38 91 SER A N 1
ATOM 703 C CA . SER A 1 91 ? 25.527 5.862 -10.650 1.00 48.38 91 SER A CA 1
ATOM 704 C C . SER A 1 91 ? 26.467 6.810 -11.409 1.00 48.38 91 SER A C 1
ATOM 706 O O . SER A 1 91 ? 27.323 7.454 -10.804 1.00 48.38 91 SER A O 1
ATOM 708 N N . SER A 1 92 ? 26.337 6.912 -12.735 1.00 49.97 92 SER A N 1
ATOM 709 C CA . SER A 1 92 ? 27.095 7.856 -13.570 1.00 49.97 92 SER A CA 1
ATOM 710 C C . SER A 1 92 ? 26.592 9.285 -13.380 1.00 49.97 92 SER A C 1
ATOM 712 O O . SER A 1 92 ? 27.400 10.211 -13.346 1.00 49.97 92 SER A O 1
ATOM 714 N N . LEU A 1 93 ? 25.277 9.464 -13.218 1.00 56.78 93 LEU A N 1
ATOM 715 C CA . LEU A 1 93 ? 24.662 10.754 -12.910 1.00 56.78 93 LEU A CA 1
ATOM 716 C C . LEU A 1 93 ? 25.112 11.257 -11.532 1.00 56.78 93 LEU A C 1
ATOM 718 O O . LEU A 1 93 ? 25.568 12.390 -11.420 1.00 56.78 93 LEU A O 1
ATOM 722 N N . GLU A 1 94 ? 25.071 10.394 -10.516 1.00 57.38 94 GLU A N 1
ATOM 723 C CA . GLU A 1 94 ? 25.559 10.679 -9.164 1.00 57.38 94 GLU A CA 1
ATOM 724 C C . GLU A 1 94 ? 27.055 11.032 -9.166 1.00 57.38 94 GLU A C 1
ATOM 726 O O . GLU A 1 94 ? 27.452 12.062 -8.624 1.00 57.38 94 GLU A O 1
ATOM 731 N N . ARG A 1 95 ? 27.891 10.248 -9.863 1.00 54.50 95 ARG A N 1
ATOM 732 C CA . ARG A 1 95 ? 29.337 10.509 -9.979 1.00 54.50 95 ARG A CA 1
ATOM 733 C C . ARG A 1 95 ? 29.670 11.801 -10.719 1.00 54.50 95 ARG A C 1
ATOM 735 O 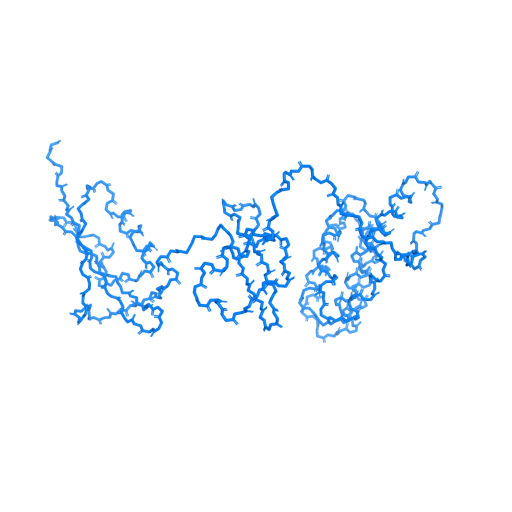O . ARG A 1 95 ? 30.613 12.484 -10.327 1.00 54.50 95 ARG A O 1
ATOM 742 N N . LEU A 1 96 ? 28.954 12.132 -11.793 1.00 56.19 96 LEU A N 1
ATOM 743 C CA . LEU A 1 96 ? 29.219 13.346 -12.569 1.00 56.19 96 LEU A CA 1
ATOM 744 C C . LEU A 1 96 ? 28.691 14.602 -11.881 1.00 56.19 96 LEU A C 1
ATOM 746 O O . LEU A 1 96 ? 29.359 15.629 -11.947 1.00 56.19 96 LEU A O 1
ATOM 750 N N . LEU A 1 97 ? 27.561 14.514 -11.174 1.00 59.09 97 LEU A N 1
ATOM 751 C CA . LEU A 1 97 ? 27.077 15.596 -10.317 1.00 59.09 97 LEU A CA 1
ATOM 752 C C . LEU A 1 97 ? 28.044 15.836 -9.154 1.00 59.09 97 LEU A C 1
ATOM 754 O O . LEU A 1 97 ? 28.467 16.966 -8.953 1.00 59.09 97 LEU A O 1
ATOM 758 N N . HIS A 1 98 ? 28.496 14.779 -8.474 1.00 57.38 98 HIS A N 1
ATOM 759 C CA . HIS A 1 98 ? 29.489 14.885 -7.401 1.00 57.38 98 HIS A CA 1
ATOM 760 C C . HIS A 1 98 ? 30.853 15.406 -7.897 1.00 57.38 98 HIS A C 1
ATOM 762 O O . HIS A 1 98 ? 31.581 16.071 -7.169 1.00 57.38 98 HIS A O 1
ATOM 768 N N . ARG A 1 99 ? 31.229 15.129 -9.153 1.00 51.91 99 ARG A N 1
ATOM 769 C CA . ARG A 1 99 ? 32.438 15.708 -9.761 1.00 51.91 99 ARG A CA 1
ATOM 770 C C . ARG A 1 99 ? 32.242 17.184 -10.120 1.00 51.91 99 ARG A C 1
ATOM 772 O O . ARG A 1 99 ? 33.154 17.971 -9.906 1.00 51.91 99 ARG A O 1
ATOM 779 N N . TYR A 1 100 ? 31.061 17.568 -10.600 1.00 54.69 100 TYR A N 1
ATOM 780 C CA . TYR A 1 100 ? 30.713 18.959 -10.909 1.00 54.69 100 TYR A CA 1
ATOM 781 C C . TYR A 1 100 ? 30.669 19.858 -9.664 1.00 54.69 100 TYR A C 1
ATOM 783 O O . TYR A 1 100 ? 31.022 21.030 -9.743 1.00 54.69 100 TYR A O 1
ATOM 791 N N . THR A 1 101 ? 30.270 19.318 -8.511 1.00 55.03 101 THR A N 1
ATOM 792 C CA . THR A 1 101 ? 30.247 20.064 -7.242 1.00 55.03 101 THR A CA 1
ATOM 793 C C . THR A 1 101 ? 31.636 20.229 -6.620 1.00 55.03 101 THR A C 1
ATOM 795 O O . THR A 1 101 ? 31.883 21.205 -5.916 1.00 55.03 101 THR A O 1
ATOM 798 N N . ILE A 1 102 ? 32.568 19.313 -6.907 1.00 57.69 102 ILE A N 1
ATOM 799 C CA . ILE A 1 102 ? 33.950 19.366 -6.400 1.00 57.69 102 ILE A CA 1
ATOM 800 C C . ILE A 1 102 ? 34.881 20.149 -7.338 1.00 57.69 102 ILE A C 1
ATOM 802 O O . ILE A 1 102 ? 35.823 20.793 -6.873 1.00 57.69 102 ILE A O 1
ATOM 806 N N . GLU A 1 103 ? 34.638 20.122 -8.649 1.00 53.34 103 GLU A N 1
ATOM 807 C CA . GLU A 1 103 ? 35.467 20.808 -9.641 1.00 53.34 103 GLU A CA 1
ATOM 808 C C . GLU A 1 103 ? 34.812 22.124 -10.102 1.00 53.34 103 GLU A C 1
ATOM 810 O O . GLU A 1 103 ? 33.750 22.093 -10.727 1.00 53.34 103 GLU A O 1
ATOM 815 N N . PRO A 1 104 ? 35.439 23.298 -9.877 1.00 47.56 104 PRO A N 1
ATOM 816 C CA . PRO A 1 104 ? 34.879 24.585 -10.276 1.00 47.56 104 PRO A CA 1
ATOM 817 C C . PRO A 1 104 ? 34.899 24.713 -11.801 1.00 47.56 104 PRO A C 1
ATOM 819 O O . PRO A 1 104 ? 35.870 25.163 -12.410 1.00 47.56 104 PRO A O 1
ATOM 822 N N . THR A 1 105 ? 33.809 24.302 -12.437 1.00 53.84 105 THR A N 1
ATOM 823 C CA . THR A 1 105 ? 33.616 24.405 -13.880 1.00 53.84 105 THR A CA 1
ATOM 824 C C . THR A 1 105 ? 32.567 25.465 -14.190 1.00 53.84 105 THR A C 1
ATOM 826 O O . THR A 1 105 ? 31.531 25.579 -13.548 1.00 53.84 105 THR A O 1
ATOM 829 N N . THR A 1 106 ? 32.851 26.298 -15.189 1.00 50.34 106 THR A N 1
ATOM 830 C CA . THR A 1 106 ? 32.002 27.437 -15.582 1.00 50.34 106 THR A CA 1
ATOM 831 C C . THR A 1 106 ? 30.888 27.054 -16.559 1.00 50.34 106 THR A C 1
ATOM 833 O O . THR A 1 106 ? 30.124 27.914 -16.998 1.00 50.34 106 THR A O 1
ATOM 836 N N . LYS A 1 107 ? 30.805 25.774 -16.942 1.00 50.56 107 LYS A N 1
ATOM 837 C CA . LYS A 1 107 ? 29.855 25.265 -17.935 1.00 50.56 107 LYS A CA 1
ATOM 838 C C . LYS A 1 107 ? 28.689 24.567 -17.234 1.00 50.56 107 LYS A C 1
ATOM 840 O O . LYS A 1 107 ? 28.959 23.688 -16.433 1.00 50.56 107 LYS A O 1
ATOM 845 N N . PRO A 1 108 ? 27.424 24.889 -17.552 1.00 54.28 108 PRO A N 1
ATOM 846 C CA . PRO A 1 108 ? 26.272 24.242 -16.929 1.00 54.28 108 PRO A CA 1
ATOM 847 C C . PRO A 1 108 ? 26.243 22.737 -17.220 1.00 54.28 108 PRO A C 1
ATOM 849 O O . PRO A 1 108 ? 26.573 22.305 -18.325 1.00 54.28 108 PRO A O 1
ATOM 852 N N . PHE A 1 109 ? 25.819 21.956 -16.226 1.00 50.59 109 PHE A N 1
ATOM 853 C CA . PHE A 1 109 ? 25.711 20.503 -16.312 1.00 50.59 109 PHE A CA 1
ATOM 854 C C . PHE A 1 109 ? 24.741 20.066 -17.427 1.00 50.59 109 PHE A C 1
ATOM 856 O O . PHE A 1 109 ? 23.576 20.471 -17.438 1.00 50.59 109 PHE A O 1
ATOM 863 N N . ASP A 1 110 ? 25.216 19.228 -18.356 1.00 52.62 110 ASP A N 1
ATOM 864 C CA . ASP A 1 110 ? 24.426 18.686 -19.469 1.00 52.62 110 ASP A CA 1
ATOM 865 C C . ASP A 1 110 ? 24.244 17.168 -19.326 1.00 52.62 110 ASP A C 1
ATOM 867 O O . ASP A 1 110 ? 25.165 16.379 -19.550 1.00 52.62 110 ASP A O 1
ATOM 871 N N . VAL A 1 111 ? 23.018 16.762 -18.992 1.00 52.84 111 VAL A N 1
ATOM 872 C CA . VAL A 1 111 ? 22.594 15.367 -18.768 1.00 52.84 111 VAL A CA 1
ATOM 873 C C . VAL A 1 111 ? 22.825 14.475 -19.997 1.00 52.84 111 VAL A C 1
ATOM 875 O O . VAL A 1 111 ? 22.957 13.263 -19.864 1.00 52.84 111 VAL A O 1
ATOM 878 N N . ARG A 1 112 ? 22.922 15.051 -21.202 1.00 47.19 112 ARG A N 1
ATOM 879 C CA . ARG A 1 112 ? 23.135 14.294 -22.449 1.00 47.19 112 ARG A CA 1
ATOM 880 C C . ARG A 1 112 ? 24.584 13.869 -22.672 1.00 47.19 112 ARG A C 1
ATOM 882 O O . ARG A 1 112 ? 24.850 13.066 -23.558 1.00 47.19 112 ARG A O 1
ATOM 889 N N . SER A 1 113 ? 25.515 14.429 -21.902 1.00 53.03 113 SER A N 1
ATOM 890 C CA . SER A 1 113 ? 26.954 14.184 -22.044 1.00 53.03 113 SER A CA 1
ATOM 891 C C . SER A 1 113 ? 27.471 13.017 -21.198 1.00 53.03 113 SER A C 1
ATOM 893 O O . SER A 1 113 ? 28.662 12.713 -21.229 1.00 53.03 113 SER A O 1
ATOM 895 N N . VAL A 1 114 ? 26.590 12.357 -20.440 1.00 53.09 114 VAL A N 1
ATOM 896 C CA . VAL A 1 114 ? 26.973 11.269 -19.540 1.00 53.09 114 VAL A CA 1
ATOM 897 C C . VAL A 1 114 ? 27.258 9.987 -20.338 1.00 53.09 114 VAL A C 1
ATOM 899 O O . VAL A 1 114 ? 26.360 9.505 -21.030 1.00 53.09 114 VAL A O 1
ATOM 902 N N . PRO A 1 115 ? 28.469 9.399 -20.248 1.00 40.62 115 PRO A N 1
ATOM 903 C CA . PRO A 1 115 ? 28.795 8.176 -20.972 1.00 40.62 115 PRO A CA 1
ATOM 904 C C . PRO A 1 115 ? 27.965 6.986 -20.478 1.00 40.62 115 PRO A C 1
ATOM 906 O O . PRO A 1 115 ? 27.893 6.713 -19.275 1.00 40.62 115 PRO A O 1
ATOM 909 N N . VAL A 1 116 ? 27.379 6.250 -21.424 1.00 44.00 116 VAL A N 1
ATOM 910 C CA . VAL A 1 116 ? 26.705 4.964 -21.196 1.00 44.00 116 VAL A CA 1
ATOM 911 C C . VAL A 1 116 ? 27.775 3.872 -21.124 1.00 44.00 116 VAL A C 1
ATOM 913 O O . VAL A 1 116 ? 27.932 3.066 -22.036 1.00 44.00 116 VAL A O 1
ATOM 916 N N . GLU A 1 117 ? 28.594 3.879 -20.076 1.00 33.38 117 GLU A N 1
ATOM 917 C CA . GLU A 1 117 ? 29.523 2.773 -19.839 1.00 33.38 117 GLU A CA 1
ATOM 918 C C . GLU A 1 117 ? 28.809 1.671 -19.053 1.00 33.38 117 GLU A C 1
ATOM 920 O O . GLU A 1 117 ? 28.431 1.841 -17.893 1.00 33.38 117 GLU A O 1
ATOM 925 N N . ALA A 1 118 ? 28.616 0.525 -19.708 1.00 34.22 118 ALA A N 1
ATOM 926 C CA . ALA A 1 118 ? 28.190 -0.708 -19.067 1.00 34.22 118 ALA A CA 1
ATOM 927 C C . ALA A 1 118 ? 29.355 -1.253 -18.227 1.00 34.22 118 ALA A C 1
ATOM 929 O O . ALA A 1 118 ? 30.237 -1.939 -18.741 1.00 34.22 118 ALA A O 1
ATOM 930 N N . VAL A 1 119 ? 29.379 -0.924 -16.935 1.00 34.94 119 VAL A N 1
ATOM 931 C CA . VAL A 1 119 ? 30.318 -1.515 -15.973 1.00 34.94 119 VAL A CA 1
ATOM 932 C C . VAL A 1 119 ? 29.573 -2.574 -15.150 1.00 34.94 119 VAL A C 1
ATOM 934 O O . VAL A 1 119 ? 28.441 -2.317 -14.730 1.00 34.94 119 VAL A O 1
ATOM 937 N N . PRO A 1 120 ? 30.162 -3.763 -14.917 1.00 36.56 120 PRO A N 1
ATOM 938 C CA . PRO A 1 120 ? 29.556 -4.801 -14.091 1.00 36.56 120 PRO A CA 1
ATOM 939 C C . PRO A 1 120 ? 29.252 -4.267 -12.689 1.00 36.56 120 PRO A C 1
ATOM 941 O O . PRO A 1 120 ? 30.078 -3.595 -12.076 1.00 36.56 120 PRO A O 1
ATOM 944 N N . VAL A 1 121 ? 28.057 -4.569 -12.188 1.00 33.81 121 VAL A N 1
ATOM 945 C CA . VAL A 1 121 ? 27.576 -4.146 -10.870 1.00 33.81 121 VAL A CA 1
ATOM 946 C C . VAL A 1 121 ? 28.439 -4.782 -9.773 1.00 33.81 121 VAL A C 1
ATOM 948 O O . VAL A 1 121 ? 28.271 -5.958 -9.457 1.00 33.81 121 VAL A O 1
ATOM 951 N N . GLU A 1 122 ? 29.344 -4.015 -9.162 1.00 29.34 122 GLU A N 1
ATOM 952 C CA . GLU A 1 122 ? 29.920 -4.375 -7.863 1.00 29.34 122 GLU A CA 1
ATOM 953 C C . GLU A 1 122 ? 28.923 -4.013 -6.755 1.00 29.34 122 GLU A C 1
ATOM 955 O O . GLU A 1 122 ? 28.579 -2.850 -6.545 1.00 29.34 122 GLU A O 1
ATOM 960 N N . GLN A 1 123 ? 28.433 -5.040 -6.059 1.00 31.50 123 GLN A N 1
ATOM 961 C CA . GLN A 1 123 ? 27.572 -4.912 -4.885 1.00 31.50 123 GLN A CA 1
ATOM 962 C C . GLN A 1 123 ? 28.336 -4.256 -3.718 1.00 31.50 123 GLN A C 1
ATOM 964 O O . GLN A 1 123 ? 29.509 -4.581 -3.497 1.00 31.50 123 GLN A O 1
ATOM 969 N N . PRO A 1 124 ? 27.697 -3.381 -2.920 1.00 38.31 124 PRO A N 1
ATOM 970 C CA . PRO A 1 124 ? 28.331 -2.811 -1.740 1.00 38.31 124 PRO A CA 1
ATOM 971 C C . PRO A 1 124 ? 28.600 -3.901 -0.693 1.00 38.31 124 PRO A C 1
ATOM 973 O O . PRO A 1 124 ? 27.708 -4.643 -0.281 1.00 38.31 124 PRO A O 1
ATOM 976 N N . LYS A 1 125 ? 29.860 -3.975 -0.250 1.00 30.98 125 LYS A N 1
ATOM 977 C CA . LYS A 1 125 ? 30.320 -4.824 0.854 1.00 30.98 125 LYS A CA 1
ATOM 978 C C . LYS A 1 125 ? 29.768 -4.299 2.183 1.00 30.98 125 LYS A C 1
ATOM 980 O O . LYS A 1 125 ? 30.397 -3.467 2.828 1.00 30.98 125 LYS A O 1
ATOM 985 N N . GLY A 1 126 ? 28.621 -4.827 2.600 1.00 33.97 126 GLY A N 1
ATOM 986 C CA . GLY A 1 126 ? 28.241 -4.914 4.008 1.00 33.97 126 GLY A CA 1
ATOM 987 C C . GLY A 1 126 ? 28.807 -6.206 4.597 1.00 33.97 126 GLY A C 1
ATOM 988 O O . GLY A 1 126 ? 28.520 -7.294 4.101 1.00 33.97 126 GLY A O 1
ATOM 989 N N . ILE A 1 127 ? 29.661 -6.088 5.611 1.00 41.38 127 ILE A N 1
ATOM 990 C CA . ILE A 1 127 ? 30.197 -7.217 6.375 1.00 41.38 127 ILE A CA 1
ATOM 991 C C . ILE A 1 127 ? 29.107 -7.663 7.348 1.00 41.38 127 ILE A C 1
ATOM 993 O O . ILE A 1 127 ? 29.068 -7.162 8.460 1.00 41.38 127 ILE A O 1
ATOM 997 N N . GLU A 1 128 ? 28.252 -8.601 6.942 1.00 32.28 128 GLU A N 1
ATOM 998 C CA . GLU A 1 128 ? 27.503 -9.471 7.855 1.00 32.28 128 GLU A CA 1
ATOM 999 C C . GLU A 1 128 ? 27.403 -10.877 7.243 1.00 32.28 128 GLU A C 1
ATOM 1001 O O . GLU A 1 128 ? 27.351 -11.055 6.027 1.00 32.28 128 GLU A O 1
ATOM 1006 N N . SER A 1 129 ? 27.499 -11.877 8.113 1.00 33.41 129 SER A N 1
ATOM 1007 C CA . SER A 1 129 ? 27.716 -13.306 7.868 1.00 33.41 129 SER A CA 1
ATOM 1008 C C . SER A 1 129 ? 27.017 -13.902 6.640 1.00 33.41 129 SER A C 1
ATOM 1010 O O . SER A 1 129 ? 25.795 -13.869 6.524 1.00 33.41 129 SER A O 1
ATOM 1012 N N . LYS A 1 130 ? 27.816 -14.563 5.788 1.00 34.69 130 LYS A N 1
ATOM 1013 C CA . LYS A 1 130 ? 27.390 -15.508 4.746 1.00 34.69 130 LYS A CA 1
ATOM 1014 C C . LYS A 1 130 ? 26.678 -16.722 5.357 1.00 34.69 130 LYS A C 1
ATOM 1016 O O . LYS A 1 130 ? 27.255 -17.796 5.496 1.00 34.69 130 LYS A O 1
ATOM 1021 N N . THR A 1 131 ? 25.419 -16.542 5.701 1.00 37.94 131 THR A N 1
ATOM 1022 C CA . THR A 1 131 ? 24.400 -17.584 5.596 1.00 37.94 131 THR A CA 1
ATOM 1023 C C . THR A 1 131 ? 23.453 -17.058 4.524 1.00 37.94 131 THR A C 1
ATOM 1025 O O . THR A 1 131 ? 22.947 -15.943 4.643 1.00 37.94 131 THR A O 1
ATOM 1028 N N . ASN A 1 132 ? 23.363 -17.765 3.398 1.00 55.56 132 ASN A N 1
ATOM 1029 C CA . ASN A 1 132 ? 22.628 -17.337 2.208 1.00 55.56 132 ASN A CA 1
ATOM 1030 C C . ASN A 1 132 ? 21.174 -17.011 2.577 1.00 55.56 132 ASN A C 1
ATOM 1032 O O . ASN A 1 132 ? 20.386 -17.907 2.855 1.00 55.56 132 ASN A O 1
ATOM 1036 N N . ARG A 1 133 ? 20.809 -15.725 2.565 1.00 62.25 133 ARG A N 1
ATOM 1037 C CA . ARG A 1 133 ? 19.434 -15.274 2.849 1.00 62.25 133 ARG A CA 1
ATOM 1038 C C . ARG A 1 133 ? 18.417 -15.861 1.862 1.00 62.25 133 ARG A C 1
ATOM 1040 O O . ARG A 1 133 ? 17.274 -16.083 2.231 1.00 62.25 133 ARG A O 1
ATOM 1047 N N . GLU A 1 134 ? 18.849 -16.152 0.634 1.00 62.44 134 GLU A N 1
ATOM 1048 C CA . GLU A 1 134 ? 18.041 -16.834 -0.387 1.00 62.44 134 GLU A CA 1
ATOM 1049 C C . GLU A 1 134 ? 17.659 -18.261 0.036 1.00 62.44 134 GLU A C 1
ATOM 1051 O O . GLU A 1 134 ? 16.508 -18.652 -0.146 1.00 62.44 134 GLU A O 1
ATOM 1056 N N . ASP A 1 135 ? 18.566 -18.986 0.702 1.00 65.94 135 ASP A N 1
ATOM 1057 C CA . ASP A 1 135 ? 18.296 -20.338 1.211 1.00 65.94 135 ASP A CA 1
ATOM 1058 C C . ASP A 1 135 ? 17.247 -20.293 2.342 1.00 65.94 135 ASP A C 1
ATOM 1060 O O . ASP A 1 135 ? 16.416 -21.189 2.462 1.00 65.94 135 ASP A O 1
ATOM 1064 N N . THR A 1 136 ? 17.225 -19.214 3.137 1.00 78.44 136 THR A N 1
ATOM 1065 C CA . THR A 1 136 ? 16.218 -19.007 4.194 1.00 78.44 136 THR A CA 1
ATOM 1066 C C . THR A 1 136 ? 14.809 -18.821 3.626 1.00 78.44 136 THR A C 1
ATOM 1068 O O . THR A 1 136 ? 13.853 -19.369 4.174 1.00 78.44 136 THR A O 1
ATOM 1071 N N . TYR A 1 137 ? 14.655 -18.070 2.533 1.00 80.50 137 TYR A N 1
ATOM 1072 C CA . TYR A 1 137 ? 13.339 -17.847 1.919 1.00 80.50 137 TYR A CA 1
ATOM 1073 C C . TYR A 1 137 ? 12.807 -19.103 1.226 1.00 80.50 137 TYR A C 1
ATOM 1075 O O . TYR A 1 137 ? 11.611 -19.388 1.306 1.00 80.50 137 TYR A O 1
ATOM 1083 N N . ASP A 1 138 ? 13.692 -19.872 0.590 1.00 79.00 138 ASP A N 1
ATOM 1084 C CA . ASP A 1 138 ? 13.334 -21.147 -0.036 1.00 79.00 138 ASP A CA 1
ATOM 1085 C C . ASP A 1 138 ? 12.883 -22.178 1.012 1.00 79.00 138 ASP A C 1
ATOM 1087 O O . ASP A 1 138 ? 11.855 -22.836 0.843 1.00 79.00 138 ASP A O 1
ATOM 1091 N N . GLU A 1 139 ? 13.559 -22.244 2.163 1.00 82.38 139 GLU A N 1
ATOM 1092 C CA . GLU A 1 139 ? 13.139 -23.082 3.295 1.00 82.38 139 GLU A CA 1
ATOM 1093 C C . GLU A 1 139 ? 11.766 -22.657 3.853 1.00 82.38 139 GLU A C 1
ATOM 1095 O O . GLU A 1 139 ? 10.888 -23.493 4.071 1.00 82.38 139 GLU A O 1
ATOM 1100 N N . GLN A 1 140 ? 11.531 -21.352 4.024 1.00 82.44 140 GLN A N 1
ATOM 1101 C CA . GLN A 1 140 ? 10.252 -20.830 4.524 1.00 82.44 140 GLN A CA 1
ATOM 1102 C C . GLN A 1 140 ? 9.080 -21.099 3.571 1.00 82.44 140 GLN A C 1
ATOM 1104 O O . GLN A 1 140 ? 7.986 -21.445 4.019 1.00 82.44 140 GLN A O 1
ATOM 1109 N N . LEU A 1 141 ? 9.287 -20.937 2.262 1.00 81.62 141 LEU A N 1
ATOM 1110 C CA . LEU A 1 141 ? 8.232 -21.124 1.263 1.00 81.62 141 LEU A CA 1
ATOM 1111 C C . LEU A 1 141 ? 7.987 -22.597 0.935 1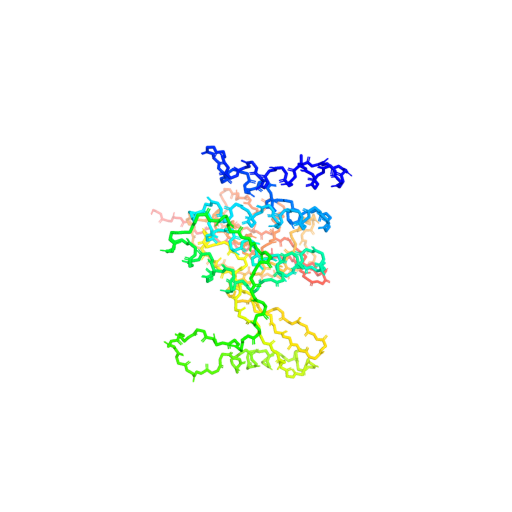.00 81.62 141 LEU A C 1
ATOM 1113 O O . LEU A 1 141 ? 6.839 -22.977 0.701 1.00 81.62 141 LEU A O 1
ATOM 1117 N N . SER A 1 142 ? 9.024 -23.436 0.973 1.00 80.69 142 SER A N 1
ATOM 1118 C CA . SER A 1 142 ? 8.883 -24.889 0.808 1.00 80.69 142 SER A CA 1
ATOM 1119 C C . SER A 1 142 ? 8.154 -25.557 1.978 1.00 80.69 142 SER A C 1
ATOM 1121 O O . SER A 1 142 ? 7.553 -26.617 1.797 1.00 80.69 142 SER A O 1
ATOM 1123 N N . ALA A 1 143 ? 8.121 -24.920 3.155 1.00 83.25 143 ALA A N 1
ATOM 1124 C CA . ALA A 1 143 ? 7.330 -25.378 4.295 1.00 83.25 143 ALA A CA 1
ATOM 1125 C C . ALA A 1 143 ? 5.805 -25.260 4.086 1.00 83.25 143 ALA A C 1
ATOM 1127 O O . ALA A 1 143 ? 5.051 -25.855 4.857 1.00 83.25 143 ALA A O 1
ATOM 1128 N N . ILE A 1 144 ? 5.336 -24.521 3.069 1.00 81.62 144 ILE A N 1
ATOM 1129 C CA . ILE A 1 144 ? 3.910 -24.340 2.756 1.00 81.62 144 ILE A CA 1
ATOM 1130 C C . ILE A 1 144 ? 3.488 -25.395 1.714 1.00 81.62 144 ILE A C 1
ATOM 1132 O O . ILE A 1 144 ? 3.851 -25.270 0.540 1.00 81.62 144 ILE A O 1
ATOM 1136 N N . PRO A 1 145 ? 2.702 -26.429 2.084 1.00 79.81 145 PRO A N 1
ATOM 1137 C CA . PRO A 1 145 ? 2.363 -27.531 1.179 1.00 79.81 145 PRO A CA 1
ATOM 1138 C C . PRO A 1 145 ? 1.639 -27.085 -0.097 1.00 79.81 145 PRO A C 1
ATOM 1140 O O . PRO A 1 145 ? 1.839 -27.657 -1.168 1.00 79.81 145 PRO A O 1
ATOM 1143 N N . GLU A 1 146 ? 0.823 -26.035 -0.008 1.00 81.62 146 GLU A N 1
ATOM 1144 C CA . GLU A 1 146 ? 0.103 -25.450 -1.136 1.00 81.62 146 GLU A CA 1
ATOM 1145 C C . GLU A 1 146 ? 1.050 -24.848 -2.183 1.00 81.62 146 GLU A C 1
ATOM 1147 O O . GLU A 1 146 ? 0.676 -24.737 -3.348 1.00 81.62 146 GLU A O 1
ATOM 1152 N N . PHE A 1 147 ? 2.284 -24.495 -1.814 1.00 82.75 147 PHE A N 1
ATOM 1153 C CA . PHE A 1 147 ? 3.289 -23.912 -2.708 1.00 82.75 147 PHE A CA 1
ATOM 1154 C C . PHE A 1 147 ? 4.205 -24.948 -3.364 1.00 82.75 147 PHE A C 1
ATOM 1156 O O . PHE A 1 147 ? 4.963 -24.597 -4.265 1.00 82.75 147 PHE A O 1
ATOM 1163 N N . ALA A 1 148 ? 4.065 -26.236 -3.031 1.00 80.19 148 ALA A N 1
ATOM 1164 C CA . ALA A 1 148 ? 4.880 -27.308 -3.609 1.00 80.19 148 ALA A CA 1
ATOM 1165 C C . ALA A 1 148 ? 4.824 -27.368 -5.152 1.00 80.19 148 ALA A C 1
ATOM 1167 O O . ALA A 1 148 ? 5.783 -27.779 -5.801 1.00 80.19 148 ALA A O 1
ATOM 1168 N N . HIS A 1 149 ? 3.711 -26.933 -5.753 1.00 82.88 149 HIS A N 1
ATOM 1169 C CA . HIS A 1 149 ? 3.514 -26.901 -7.206 1.00 82.88 149 HIS A CA 1
ATOM 1170 C C . HIS A 1 149 ? 4.221 -25.736 -7.925 1.00 82.88 149 HIS A C 1
ATOM 1172 O O . HIS A 1 149 ? 4.314 -25.758 -9.151 1.00 82.88 149 HIS A O 1
ATOM 1178 N N . LEU A 1 150 ? 4.707 -24.723 -7.195 1.00 80.38 150 LEU A N 1
ATOM 1179 C CA . LEU A 1 150 ? 5.338 -23.531 -7.777 1.00 80.38 150 LEU A CA 1
ATOM 1180 C C . LEU A 1 150 ? 6.758 -23.810 -8.301 1.00 80.38 150 LEU A C 1
ATOM 1182 O O . LEU A 1 150 ? 7.255 -23.073 -9.156 1.00 80.38 150 LEU A O 1
ATOM 1186 N N . GLY A 1 151 ? 7.387 -24.895 -7.837 1.00 81.75 151 GLY A N 1
ATOM 1187 C CA . GLY A 1 151 ? 8.774 -25.239 -8.155 1.00 81.75 151 GLY A CA 1
ATOM 1188 C C . GLY A 1 151 ? 9.786 -24.417 -7.344 1.00 81.75 151 GLY A C 1
ATOM 1189 O O . GLY A 1 151 ? 9.395 -23.768 -6.379 1.00 81.75 151 GLY A O 1
ATOM 1190 N N . PRO A 1 152 ? 11.084 -24.454 -7.696 1.00 82.88 152 PRO A N 1
ATOM 1191 C CA . PRO A 1 152 ? 12.112 -23.712 -6.971 1.00 82.88 152 PRO A CA 1
ATOM 1192 C C . PRO A 1 152 ? 12.016 -22.207 -7.234 1.00 82.88 152 PRO A C 1
ATOM 1194 O O . PRO A 1 152 ? 11.623 -21.772 -8.325 1.00 82.88 152 PRO A O 1
ATOM 1197 N N . ILE A 1 153 ? 12.437 -21.411 -6.251 1.00 83.19 153 ILE A N 1
ATOM 1198 C CA . ILE A 1 153 ? 12.558 -19.963 -6.411 1.00 83.19 153 ILE A CA 1
ATOM 1199 C C . ILE A 1 153 ? 13.624 -19.662 -7.474 1.00 83.19 153 ILE A C 1
ATOM 1201 O O . ILE A 1 153 ? 14.745 -20.159 -7.427 1.00 83.19 153 ILE A O 1
ATOM 1205 N N . PHE A 1 154 ? 13.273 -18.821 -8.448 1.00 84.56 154 PHE A N 1
ATOM 1206 C CA . PHE A 1 154 ? 14.205 -18.322 -9.458 1.00 84.56 154 PHE A CA 1
ATOM 1207 C C . PHE A 1 154 ? 15.010 -17.130 -8.937 1.00 84.56 154 PHE A C 1
ATOM 1209 O O . PHE A 1 154 ? 16.212 -17.034 -9.178 1.00 84.56 154 PHE A O 1
ATOM 1216 N N . LYS A 1 155 ? 14.338 -16.188 -8.260 1.00 83.38 155 LYS A N 1
ATOM 1217 C CA . LYS A 1 155 ? 14.973 -15.002 -7.675 1.00 83.38 155 LYS A CA 1
ATOM 1218 C C . LYS A 1 155 ? 14.090 -14.348 -6.618 1.00 83.38 155 LYS A C 1
ATOM 1220 O O . LYS A 1 155 ? 12.895 -14.175 -6.850 1.00 83.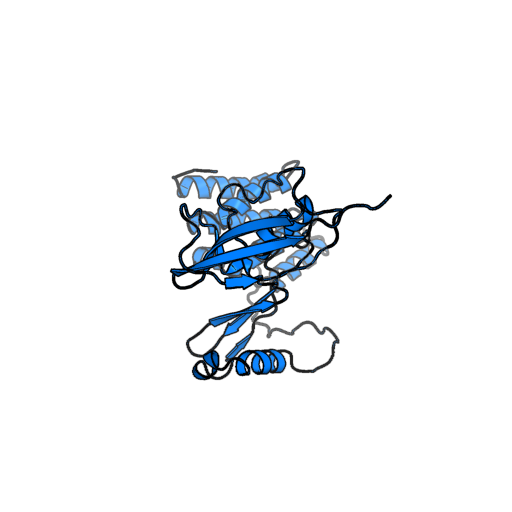38 155 LYS A O 1
ATOM 1225 N N . SER A 1 156 ? 14.700 -13.860 -5.545 1.00 84.88 156 SER A N 1
ATOM 1226 C CA . SER A 1 156 ? 14.035 -13.042 -4.526 1.00 84.88 156 SER A CA 1
ATOM 1227 C C . SER A 1 156 ? 14.493 -11.584 -4.598 1.00 84.88 156 SER A C 1
ATOM 1229 O O . SER A 1 156 ? 15.628 -11.287 -4.977 1.00 84.88 156 SER A O 1
ATOM 1231 N N . SER A 1 157 ? 13.602 -10.641 -4.284 1.00 82.69 157 SER A N 1
ATOM 1232 C CA . SER A 1 157 ? 13.983 -9.237 -4.092 1.00 82.69 157 SER A CA 1
ATOM 1233 C C . SER A 1 157 ? 14.588 -9.008 -2.708 1.00 82.69 157 SER A C 1
ATOM 1235 O O . SER A 1 157 ? 14.423 -9.818 -1.802 1.00 82.69 157 SER A O 1
ATOM 1237 N N . LEU A 1 158 ? 15.225 -7.852 -2.515 1.00 83.69 158 LEU A N 1
ATOM 1238 C CA . LEU A 1 158 ? 15.462 -7.341 -1.165 1.00 83.69 158 LEU A CA 1
ATOM 1239 C C . LEU A 1 158 ? 14.115 -6.987 -0.496 1.00 83.69 158 LEU A C 1
ATOM 1241 O O . LEU A 1 158 ? 13.166 -6.663 -1.226 1.00 83.69 158 LEU A O 1
ATOM 1245 N N . PRO A 1 159 ? 14.019 -7.036 0.847 1.00 83.56 159 PRO A N 1
ATOM 1246 C CA . PRO A 1 159 ? 12.845 -6.561 1.571 1.00 83.56 159 PRO A CA 1
ATOM 1247 C C . PRO A 1 159 ? 12.589 -5.076 1.293 1.00 83.56 159 PRO A C 1
ATOM 1249 O O . PRO A 1 159 ? 13.520 -4.269 1.296 1.00 83.56 159 PRO A O 1
ATOM 1252 N N . VAL A 1 160 ? 11.329 -4.725 1.050 1.00 82.88 160 VAL A N 1
ATOM 1253 C CA . VAL A 1 160 ? 10.877 -3.344 0.842 1.00 82.88 160 VAL A CA 1
ATOM 1254 C C . VAL A 1 160 ? 9.841 -2.992 1.898 1.00 82.88 160 VAL A C 1
ATOM 1256 O O . VAL A 1 160 ? 8.841 -3.698 2.031 1.00 82.88 160 VAL A O 1
ATOM 1259 N N . ASP A 1 161 ? 10.061 -1.892 2.612 1.00 81.19 161 ASP A N 1
ATOM 1260 C CA . ASP A 1 161 ? 9.120 -1.381 3.607 1.00 81.19 161 ASP A CA 1
ATOM 1261 C C . ASP A 1 161 ? 7.834 -0.902 2.912 1.00 81.19 161 ASP A C 1
ATOM 1263 O O . ASP A 1 161 ? 7.859 -0.050 2.017 1.00 81.19 161 ASP A O 1
ATOM 1267 N N . LEU A 1 162 ? 6.702 -1.487 3.301 1.00 76.81 162 LEU A N 1
ATOM 1268 C CA . LEU A 1 162 ? 5.371 -1.121 2.819 1.00 76.81 162 LEU A CA 1
ATOM 1269 C C . LEU A 1 162 ? 4.693 -0.069 3.700 1.00 76.81 162 LEU A C 1
ATOM 1271 O O . LEU A 1 162 ? 3.761 0.590 3.239 1.00 76.81 162 LEU A O 1
ATOM 1275 N N . THR A 1 163 ? 5.130 0.083 4.950 1.00 72.06 163 THR A N 1
ATOM 1276 C CA . THR A 1 163 ? 4.638 1.113 5.870 1.00 72.06 163 THR A CA 1
ATOM 1277 C C . THR A 1 163 ? 5.709 2.172 6.124 1.00 72.06 163 THR A C 1
ATOM 1279 O O . THR A 1 163 ? 6.906 1.914 6.018 1.00 72.06 163 THR A O 1
ATOM 1282 N N . GLU A 1 164 ? 5.272 3.401 6.406 1.00 68.25 164 GLU A N 1
ATOM 1283 C CA . GLU A 1 164 ? 6.168 4.511 6.740 1.00 68.25 164 GLU A CA 1
ATOM 1284 C C . GLU A 1 164 ? 6.846 4.254 8.094 1.00 68.25 164 GLU A C 1
ATOM 1286 O O . GLU A 1 164 ? 6.239 3.712 9.013 1.00 68.25 164 GLU A O 1
ATOM 1291 N N . SER A 1 165 ? 8.096 4.679 8.256 1.00 58.03 165 SER A N 1
ATOM 1292 C CA . SER A 1 165 ? 8.894 4.467 9.475 1.00 58.03 165 SER A CA 1
ATOM 1293 C C . SER A 1 165 ? 8.390 5.227 10.717 1.00 58.03 165 SER A C 1
ATOM 1295 O O . SER A 1 165 ? 8.995 5.129 11.783 1.00 58.03 165 SER A O 1
ATOM 1297 N N . GLU A 1 166 ? 7.283 5.968 10.596 1.00 54.16 166 GLU A N 1
ATOM 1298 C CA . GLU A 1 166 ? 6.611 6.692 11.683 1.00 54.16 166 GLU A CA 1
ATOM 1299 C C . GLU A 1 166 ? 5.512 5.865 12.385 1.00 54.16 166 GLU A C 1
ATOM 1301 O O . GLU A 1 166 ? 4.945 6.326 13.376 1.00 54.16 166 GLU A O 1
ATOM 1306 N N . VAL A 1 167 ? 5.213 4.643 11.915 1.00 53.22 167 VAL A N 1
ATOM 1307 C CA . VAL A 1 167 ? 4.302 3.706 12.601 1.00 53.22 167 VAL A CA 1
ATOM 1308 C C . VAL A 1 167 ? 5.068 2.656 13.417 1.00 53.22 167 VAL A C 1
ATOM 1310 O O . VAL A 1 167 ? 6.164 2.247 13.050 1.00 53.22 167 VAL A O 1
ATOM 1313 N N . GLU A 1 168 ? 4.478 2.187 14.524 1.00 53.69 168 GLU A N 1
ATOM 1314 C CA . GLU A 1 168 ? 5.096 1.223 15.461 1.00 53.69 168 GLU A CA 1
ATOM 1315 C C . GLU A 1 168 ? 5.444 -0.140 14.828 1.00 53.69 168 GLU A C 1
ATOM 1317 O O . GLU A 1 168 ? 6.236 -0.894 15.392 1.00 53.69 168 GLU A O 1
ATOM 1322 N N . TYR A 1 169 ? 4.894 -0.443 13.649 1.00 62.12 169 TYR A N 1
ATOM 1323 C CA . TYR A 1 169 ? 5.124 -1.690 12.925 1.00 62.12 169 TYR A CA 1
ATOM 1324 C C . TYR A 1 169 ? 5.529 -1.403 11.476 1.00 62.12 169 TYR A C 1
ATOM 1326 O O . TYR A 1 169 ? 4.765 -0.824 10.696 1.00 62.12 169 TYR A O 1
ATOM 1334 N N . VAL A 1 170 ? 6.738 -1.832 11.109 1.00 63.72 170 VAL A N 1
ATOM 1335 C CA . VAL A 1 170 ? 7.233 -1.764 9.731 1.00 63.72 170 VAL A CA 1
ATOM 1336 C C . VAL A 1 170 ? 6.904 -3.079 9.036 1.00 63.72 170 VAL A C 1
ATOM 1338 O O . VAL A 1 170 ? 7.545 -4.086 9.309 1.00 63.72 170 VAL A O 1
ATOM 1341 N N . VAL A 1 171 ? 5.912 -3.079 8.144 1.00 80.00 171 VAL A N 1
ATOM 1342 C CA . VAL A 1 171 ? 5.602 -4.252 7.315 1.00 80.00 171 VAL A CA 1
ATOM 1343 C C . VAL A 1 171 ? 6.582 -4.274 6.158 1.00 80.00 171 VAL A C 1
ATOM 1345 O O . VAL A 1 171 ? 6.667 -3.296 5.411 1.00 80.00 171 VAL A O 1
ATOM 1348 N N . ARG A 1 172 ? 7.284 -5.390 5.962 1.00 80.44 172 ARG A N 1
ATOM 1349 C CA . ARG A 1 172 ? 8.198 -5.555 4.823 1.00 80.44 172 ARG A CA 1
ATOM 1350 C C . ARG A 1 172 ? 7.651 -6.554 3.831 1.00 80.44 172 ARG A C 1
ATOM 1352 O O . ARG A 1 172 ? 6.999 -7.523 4.200 1.00 80.44 172 ARG A O 1
ATOM 1359 N N . CYS A 1 173 ? 7.937 -6.329 2.558 1.00 82.31 173 CYS A N 1
ATOM 1360 C CA . CYS A 1 173 ? 7.544 -7.221 1.481 1.00 82.31 173 CYS A CA 1
ATOM 1361 C C . CYS A 1 173 ? 8.756 -7.712 0.700 1.00 82.31 173 CYS A C 1
ATOM 1363 O O . CYS A 1 173 ? 9.605 -6.923 0.280 1.00 82.31 173 CYS A O 1
ATOM 1365 N N . ILE A 1 174 ? 8.799 -9.020 0.471 1.00 86.62 174 ILE A N 1
ATOM 1366 C CA . ILE A 1 174 ? 9.779 -9.707 -0.361 1.00 86.62 174 ILE A CA 1
ATOM 1367 C C . ILE A 1 174 ? 9.039 -10.320 -1.543 1.00 86.62 174 ILE A C 1
ATOM 1369 O O . ILE A 1 174 ? 8.038 -11.021 -1.393 1.00 86.62 174 ILE A O 1
ATOM 1373 N N . LYS A 1 175 ? 9.538 -10.057 -2.747 1.00 85.12 175 LYS A N 1
ATOM 1374 C CA . LYS A 1 175 ? 8.998 -10.611 -3.984 1.00 85.12 175 LYS A CA 1
ATOM 1375 C C . LYS A 1 175 ? 9.816 -11.831 -4.394 1.00 85.12 175 LYS A C 1
ATOM 1377 O O . LYS A 1 175 ? 10.957 -11.674 -4.824 1.00 85.12 175 LYS A O 1
ATOM 1382 N N . ASN A 1 176 ? 9.210 -13.010 -4.328 1.00 83.31 176 ASN A N 1
ATOM 1383 C CA . ASN A 1 176 ? 9.790 -14.278 -4.758 1.00 83.31 176 ASN A CA 1
ATOM 1384 C C . ASN A 1 176 ? 9.268 -14.635 -6.152 1.00 83.31 176 ASN A C 1
ATOM 1386 O O . ASN A 1 176 ? 8.063 -14.767 -6.368 1.00 83.31 176 ASN A O 1
ATOM 1390 N N . ILE A 1 177 ? 10.172 -14.736 -7.119 1.00 83.19 177 ILE A N 1
ATOM 1391 C CA . ILE A 1 177 ? 9.862 -15.024 -8.518 1.00 83.19 177 ILE A CA 1
ATOM 1392 C C . ILE A 1 177 ? 10.059 -16.520 -8.748 1.00 83.19 177 ILE A C 1
ATOM 1394 O O . ILE A 1 177 ? 11.144 -17.040 -8.508 1.00 83.19 177 ILE A O 1
ATOM 1398 N N . PHE A 1 178 ? 9.022 -17.182 -9.248 1.00 85.62 178 PHE A N 1
ATOM 1399 C CA . PHE A 1 178 ? 9.022 -18.565 -9.722 1.00 85.62 178 PHE A CA 1
ATOM 1400 C C . PHE A 1 178 ? 8.901 -18.589 -11.251 1.00 85.62 178 PHE A C 1
ATOM 1402 O O . PHE A 1 178 ? 8.715 -17.556 -11.894 1.00 85.62 178 PHE A O 1
ATOM 1409 N N . SER A 1 179 ? 8.966 -19.782 -11.843 1.00 81.00 179 SER A N 1
ATOM 1410 C CA . SER A 1 179 ? 8.856 -19.992 -13.296 1.00 81.00 179 SER A CA 1
ATOM 1411 C C . SER A 1 179 ? 7.591 -19.381 -13.917 1.00 81.00 179 SER A C 1
ATOM 1413 O O . SER A 1 179 ? 7.649 -18.802 -15.001 1.00 81.00 179 SER A O 1
ATOM 1415 N N . HIS A 1 180 ? 6.455 -19.485 -13.223 1.00 78.00 180 HIS A N 1
ATOM 1416 C CA . HIS A 1 180 ? 5.149 -19.026 -13.707 1.00 78.00 180 HIS A CA 1
ATOM 1417 C C . HIS A 1 180 ? 4.388 -18.147 -12.707 1.00 78.00 180 HIS A C 1
ATOM 1419 O O . HIS A 1 180 ? 3.275 -17.712 -12.997 1.00 78.00 180 HIS A O 1
ATOM 1425 N N . TYR A 1 181 ? 4.974 -17.876 -11.540 1.00 78.75 181 TYR A N 1
ATOM 1426 C CA . TYR A 1 181 ? 4.293 -17.212 -10.433 1.00 78.75 181 TYR A CA 1
ATOM 1427 C C . TYR A 1 181 ? 5.197 -16.189 -9.754 1.00 78.75 181 TYR A C 1
ATOM 1429 O O . TYR A 1 181 ? 6.421 -16.289 -9.790 1.00 78.75 181 TYR A O 1
ATOM 1437 N N . ILE A 1 182 ? 4.579 -15.211 -9.100 1.00 79.19 182 ILE A N 1
ATOM 1438 C CA . ILE A 1 182 ? 5.263 -14.280 -8.208 1.00 79.19 182 ILE A CA 1
ATOM 1439 C C . ILE A 1 182 ? 4.553 -14.358 -6.861 1.00 79.19 182 ILE A C 1
ATOM 1441 O O . ILE A 1 182 ? 3.351 -14.106 -6.784 1.00 79.19 182 ILE A O 1
ATOM 1445 N N . VAL A 1 183 ? 5.290 -14.713 -5.813 1.00 83.00 183 VAL A N 1
ATOM 1446 C CA . VAL A 1 183 ? 4.786 -14.786 -4.440 1.00 83.00 183 VAL A CA 1
ATOM 1447 C C . VAL A 1 183 ? 5.298 -13.578 -3.669 1.00 83.00 183 VAL A C 1
ATOM 1449 O O . VAL A 1 183 ? 6.502 -13.331 -3.612 1.00 83.00 183 VAL A O 1
ATOM 1452 N N . PHE A 1 184 ? 4.380 -12.826 -3.070 1.00 81.94 184 PHE A N 1
ATOM 1453 C CA . PHE A 1 184 ? 4.706 -11.728 -2.166 1.00 81.94 184 PHE A CA 1
ATOM 1454 C C . PHE A 1 184 ? 4.690 -12.249 -0.733 1.00 81.94 184 PHE A C 1
ATOM 1456 O O . PHE A 1 184 ? 3.638 -12.605 -0.205 1.00 81.94 184 PHE A O 1
ATOM 1463 N N . GLN A 1 185 ? 5.865 -12.315 -0.125 1.00 82.56 185 GLN A N 1
ATOM 1464 C CA . GLN A 1 185 ? 6.041 -12.659 1.275 1.00 82.56 185 GLN A CA 1
ATOM 1465 C C . GLN A 1 185 ? 6.015 -11.373 2.094 1.00 82.56 185 GLN A C 1
ATOM 1467 O O . GLN A 1 185 ? 6.795 -10.460 1.837 1.00 82.56 185 GLN A O 1
ATOM 1472 N N . LEU A 1 186 ? 5.107 -11.305 3.062 1.00 81.88 186 LEU A N 1
ATOM 1473 C CA . LEU A 1 186 ? 5.010 -10.191 3.996 1.00 81.88 186 LEU A CA 1
ATOM 1474 C C . LEU A 1 186 ? 5.649 -10.606 5.320 1.00 81.88 186 LEU A C 1
ATOM 1476 O O . LEU A 1 186 ? 5.231 -11.593 5.923 1.00 81.88 186 LEU A O 1
ATOM 1480 N N . GLU A 1 187 ? 6.665 -9.865 5.744 1.00 79.88 187 GLU A N 1
ATOM 1481 C CA . GLU A 1 187 ? 7.286 -9.991 7.060 1.00 79.88 187 GLU A CA 1
ATOM 1482 C C . GLU A 1 187 ? 6.671 -8.971 8.021 1.00 79.88 187 GLU A C 1
ATOM 1484 O O . GLU A 1 187 ? 6.190 -7.913 7.600 1.00 79.88 187 GLU A O 1
ATOM 1489 N N . ASP A 1 188 ? 6.687 -9.307 9.313 1.00 69.06 188 ASP A N 1
ATOM 1490 C CA . ASP A 1 188 ? 6.197 -8.452 10.400 1.00 69.06 188 ASP A CA 1
ATOM 1491 C C . ASP A 1 188 ? 4.719 -8.032 10.243 1.00 69.06 188 ASP A C 1
ATOM 1493 O O . ASP A 1 188 ? 4.287 -6.980 10.715 1.00 69.06 188 ASP A O 1
ATOM 1497 N N . ILE A 1 189 ? 3.920 -8.889 9.591 1.00 68.56 189 ILE A N 1
ATOM 1498 C CA . ILE A 1 189 ? 2.465 -8.754 9.507 1.00 68.56 189 ILE A CA 1
ATOM 1499 C C . ILE A 1 189 ? 1.783 -9.590 10.595 1.00 68.56 189 ILE A C 1
ATOM 1501 O O . ILE A 1 189 ? 1.888 -10.817 10.627 1.00 68.56 189 ILE A O 1
ATOM 1505 N N . GLU A 1 190 ? 1.037 -8.932 11.478 1.00 63.56 190 GLU A N 1
ATOM 1506 C CA . GLU A 1 190 ? 0.156 -9.612 12.426 1.00 63.56 190 GLU A CA 1
ATOM 1507 C C . GLU A 1 190 ? -1.240 -9.732 11.805 1.00 63.56 190 GLU A C 1
ATOM 1509 O O . GLU A 1 190 ? -1.991 -8.762 11.737 1.00 63.56 190 GLU A O 1
ATOM 1514 N N . ILE A 1 191 ? -1.585 -10.926 11.313 1.00 62.97 191 ILE A N 1
ATOM 1515 C CA . ILE A 1 191 ? -2.949 -11.224 10.862 1.00 62.97 191 ILE A CA 1
ATOM 1516 C C . ILE A 1 191 ? -3.747 -11.713 12.068 1.00 62.97 191 ILE A C 1
ATOM 1518 O O . ILE A 1 191 ? -3.466 -12.764 12.646 1.00 62.97 191 ILE A O 1
ATOM 1522 N N . THR A 1 192 ? -4.769 -10.955 12.436 1.00 65.44 192 THR A N 1
ATOM 1523 C CA . THR A 1 192 ? -5.659 -11.259 13.554 1.00 65.44 192 THR A CA 1
ATOM 1524 C C . THR A 1 192 ? -6.936 -11.939 13.063 1.00 65.44 192 THR A C 1
ATOM 1526 O O . THR A 1 192 ? -7.289 -11.898 11.884 1.00 65.44 192 THR A O 1
ATOM 1529 N N . VAL A 1 193 ? -7.703 -12.544 13.977 1.00 69.94 193 VAL A N 1
ATOM 1530 C CA . VAL A 1 193 ? -9.025 -13.117 13.644 1.00 69.94 193 VAL A CA 1
ATOM 1531 C C . VAL A 1 193 ? -9.934 -12.066 12.995 1.00 69.94 193 VAL A C 1
ATOM 1533 O O . VAL A 1 193 ? -10.711 -12.398 12.098 1.00 69.94 193 VAL A O 1
ATOM 1536 N N . SER A 1 194 ? -9.791 -10.800 13.397 1.00 72.25 194 SER A N 1
ATOM 1537 C CA . SER A 1 194 ? -10.571 -9.691 12.858 1.00 72.25 194 SER A CA 1
ATOM 1538 C C . SER A 1 194 ? -10.391 -9.486 11.348 1.00 72.25 194 SER A C 1
ATOM 1540 O O . SER A 1 194 ? -11.360 -9.156 10.668 1.00 72.25 194 SER A O 1
ATOM 1542 N N . ASP A 1 195 ? -9.217 -9.798 10.794 1.00 75.50 195 ASP A N 1
ATOM 1543 C CA . ASP A 1 195 ? -8.901 -9.640 9.364 1.00 75.50 195 ASP A CA 1
ATOM 1544 C C . ASP A 1 195 ? -9.584 -10.691 8.473 1.00 75.50 195 ASP A C 1
ATOM 1546 O O . ASP A 1 195 ? -9.633 -10.583 7.242 1.00 75.50 195 ASP A O 1
ATOM 1550 N N . HIS A 1 196 ? -10.131 -11.737 9.092 1.00 77.69 196 HIS A N 1
ATOM 1551 C CA . HIS A 1 196 ? -10.854 -12.807 8.414 1.00 77.69 196 HIS A CA 1
ATOM 1552 C C . HIS A 1 196 ? -12.372 -12.715 8.577 1.00 77.69 196 HIS A C 1
ATOM 1554 O O . HIS A 1 196 ? -13.088 -13.562 8.029 1.00 77.69 196 HIS A O 1
ATOM 1560 N N . VAL A 1 197 ? -12.865 -11.726 9.327 1.00 78.19 197 VAL A N 1
ATOM 1561 C CA . VAL A 1 197 ? -14.268 -11.624 9.726 1.00 78.19 197 VAL A CA 1
ATOM 1562 C C . VAL A 1 197 ? -14.850 -10.283 9.300 1.00 78.19 197 VAL A C 1
ATOM 1564 O O . VAL A 1 197 ? -14.423 -9.217 9.730 1.00 78.19 197 VAL A O 1
ATOM 1567 N N . GLN A 1 198 ? -15.899 -10.329 8.484 1.00 82.81 198 GLN A N 1
ATOM 1568 C CA . GLN A 1 198 ? -16.692 -9.149 8.172 1.00 82.81 198 GLN A CA 1
ATOM 1569 C C . GLN A 1 198 ? -17.739 -8.916 9.264 1.00 82.81 198 GLN A C 1
ATOM 1571 O O . GLN A 1 198 ? -18.535 -9.805 9.569 1.00 82.81 198 GLN A O 1
ATOM 1576 N N . LYS A 1 199 ? -17.793 -7.697 9.810 1.00 87.06 199 LYS A N 1
ATOM 1577 C CA . LYS A 1 199 ? -18.828 -7.261 10.760 1.00 87.06 199 LYS A CA 1
ATOM 1578 C C . LYS A 1 199 ? -20.208 -7.293 10.106 1.00 87.06 199 LYS A C 1
ATOM 1580 O O . LYS A 1 199 ? -20.426 -6.622 9.100 1.00 87.06 199 LYS A O 1
ATOM 1585 N N . VAL A 1 200 ? -21.156 -8.019 10.699 1.00 84.56 200 VAL A N 1
ATOM 1586 C CA . VAL A 1 200 ? -22.539 -8.080 10.200 1.00 84.56 200 VAL A CA 1
ATOM 1587 C C . VAL A 1 200 ? -23.519 -7.948 11.352 1.00 84.56 200 VAL A C 1
ATOM 1589 O O . VAL A 1 200 ? -23.428 -8.669 12.337 1.00 84.56 200 VAL A O 1
ATOM 1592 N N . LEU A 1 201 ? -24.496 -7.052 11.220 1.00 81.12 201 LEU A N 1
ATOM 1593 C CA . LEU A 1 201 ? -25.619 -6.993 12.147 1.00 81.12 201 LEU A CA 1
ATOM 1594 C C . LEU A 1 201 ? -26.619 -8.099 11.789 1.00 81.12 201 LEU A C 1
ATOM 1596 O O . LEU A 1 201 ? -27.188 -8.091 10.698 1.00 81.12 201 LEU A O 1
ATOM 1600 N N . LYS A 1 202 ? -26.863 -9.033 12.709 1.00 75.81 202 LYS A N 1
ATOM 1601 C CA . LYS A 1 202 ? -27.891 -10.066 12.541 1.00 75.81 202 LYS A CA 1
ATOM 1602 C C . LYS A 1 202 ? -29.022 -9.829 13.546 1.00 75.81 202 LYS A C 1
ATOM 1604 O O . LYS A 1 202 ? -28.812 -10.034 14.742 1.00 75.81 202 LYS A O 1
ATOM 1609 N N . PRO A 1 203 ? -30.218 -9.399 13.106 1.00 64.19 203 PRO A N 1
ATOM 1610 C CA . PRO A 1 203 ? -31.410 -9.556 13.925 1.00 64.19 203 PRO A CA 1
ATOM 1611 C C . PRO A 1 203 ? -31.698 -11.058 14.049 1.00 64.19 203 PRO A C 1
ATOM 1613 O O . PRO A 1 203 ? -31.567 -11.784 13.066 1.00 64.19 203 PRO A O 1
ATOM 1616 N N . ASN A 1 204 ? -32.087 -11.517 15.240 1.00 64.81 204 ASN A N 1
ATOM 1617 C CA . ASN A 1 204 ? -32.380 -12.920 15.556 1.00 64.81 204 ASN A CA 1
ATOM 1618 C C . ASN A 1 204 ? -31.145 -13.834 15.699 1.00 64.81 204 ASN A C 1
ATOM 1620 O O . ASN A 1 204 ? -30.888 -14.734 14.907 1.00 64.81 204 ASN A O 1
ATOM 1624 N N . TRP A 1 205 ? -30.385 -13.607 16.767 1.00 61.69 205 TRP A N 1
ATOM 1625 C CA . TRP A 1 205 ? -29.075 -14.192 17.077 1.00 61.69 205 TRP A CA 1
ATOM 1626 C C . TRP A 1 205 ? -29.000 -15.738 17.279 1.00 61.69 205 TRP A C 1
ATOM 1628 O O . TRP A 1 205 ? -27.932 -16.303 17.497 1.00 61.69 205 TRP A O 1
ATOM 1638 N N . TYR A 1 206 ? -30.109 -16.475 17.248 1.00 58.31 206 TYR A N 1
ATOM 1639 C CA . TYR A 1 206 ? -30.248 -17.727 18.014 1.00 58.31 206 TYR A CA 1
ATOM 1640 C C . TYR A 1 206 ? -30.005 -19.058 17.269 1.00 58.31 206 TYR A C 1
ATOM 1642 O O . TYR A 1 206 ? -30.134 -20.114 17.887 1.00 58.31 206 TYR A O 1
ATOM 1650 N N . TYR A 1 207 ? -29.633 -19.068 15.983 1.00 47.44 207 TYR A N 1
ATOM 1651 C CA . TYR A 1 207 ? -29.756 -20.298 15.174 1.00 47.44 207 TYR A CA 1
ATOM 1652 C C . TYR A 1 207 ? -28.485 -21.150 14.976 1.00 47.44 207 TYR A C 1
ATOM 1654 O O . TYR A 1 207 ? -28.617 -22.299 14.561 1.00 47.44 207 TYR A O 1
ATOM 1662 N N . LYS A 1 208 ? -27.268 -20.664 15.268 1.00 52.44 208 LYS A N 1
ATOM 1663 C CA . LYS A 1 208 ? -26.016 -21.457 15.163 1.00 52.44 208 LYS A CA 1
ATOM 1664 C C . LYS A 1 208 ? -24.961 -20.924 16.134 1.00 52.44 208 LYS A C 1
ATOM 1666 O O . LYS A 1 208 ? -24.451 -19.840 15.912 1.00 52.44 208 LYS A O 1
ATOM 1671 N N . ILE A 1 209 ? -24.645 -21.633 17.218 1.00 53.53 209 ILE A N 1
ATOM 1672 C CA . ILE A 1 209 ? -23.849 -21.063 18.320 1.00 53.53 209 ILE A CA 1
ATOM 1673 C C . ILE A 1 209 ? -22.519 -21.805 18.484 1.00 53.53 209 ILE A C 1
ATOM 1675 O O . ILE A 1 209 ? -22.516 -23.011 18.715 1.00 53.53 209 ILE A O 1
ATOM 1679 N N . ILE A 1 210 ? -21.407 -21.062 18.474 1.00 53.59 210 ILE A N 1
ATOM 1680 C CA . ILE A 1 210 ? -20.162 -21.468 19.140 1.00 53.59 210 ILE A CA 1
ATOM 1681 C C . ILE A 1 210 ? -20.099 -20.689 20.464 1.00 53.59 210 ILE A C 1
ATOM 1683 O O . ILE A 1 210 ? -20.138 -19.456 20.479 1.00 53.59 210 ILE A O 1
ATOM 1687 N N . ILE A 1 211 ? -20.097 -21.405 21.594 1.00 50.69 211 ILE A N 1
ATOM 1688 C CA . ILE A 1 211 ? -20.093 -20.812 22.941 1.00 50.69 211 ILE A CA 1
ATOM 1689 C C . ILE A 1 211 ? -18.666 -20.828 23.474 1.00 50.69 211 ILE A C 1
ATOM 1691 O O . ILE A 1 211 ? -18.091 -21.900 23.641 1.00 50.69 211 ILE A O 1
ATOM 1695 N N . PHE A 1 212 ? -18.135 -19.656 23.819 1.00 52.59 212 PHE A N 1
ATOM 1696 C CA . PHE A 1 212 ? -16.894 -19.550 24.578 1.00 52.59 212 PHE A CA 1
ATOM 1697 C C . PHE A 1 212 ? -17.194 -19.032 25.990 1.00 52.59 212 PHE A C 1
ATOM 1699 O O . PHE A 1 212 ? -17.900 -18.036 26.174 1.00 52.59 212 PHE A O 1
ATOM 1706 N N . TYR A 1 213 ? -16.667 -19.723 27.001 1.00 46.38 213 TYR A N 1
ATOM 1707 C CA . TYR A 1 213 ? -16.764 -19.315 28.401 1.00 46.38 213 TYR A CA 1
ATOM 1708 C C . TYR A 1 213 ? -15.456 -18.654 28.823 1.00 46.38 213 TYR A C 1
ATOM 1710 O O . TYR A 1 213 ? -14.403 -19.280 28.751 1.00 46.38 213 TYR A O 1
ATOM 1718 N N . PHE A 1 214 ? -15.531 -17.415 29.308 1.00 50.38 214 PHE A N 1
ATOM 1719 C CA . PHE A 1 214 ? -14.386 -16.714 29.879 1.00 50.38 214 PHE A CA 1
ATOM 1720 C C . PHE A 1 214 ? -14.755 -16.145 31.253 1.00 50.38 214 PHE A C 1
ATOM 1722 O O . PHE A 1 214 ? -15.813 -15.541 31.422 1.00 50.38 214 PHE A O 1
ATOM 1729 N N . SER A 1 215 ? -13.885 -16.341 32.245 1.00 45.28 215 SER A N 1
ATOM 1730 C CA . SER A 1 215 ? -14.047 -15.795 33.597 1.00 45.28 215 SER A CA 1
ATOM 1731 C C . SER A 1 215 ? -13.041 -14.663 33.799 1.00 45.28 215 SER A C 1
ATOM 1733 O O . SER A 1 215 ? -11.840 -14.907 33.759 1.00 45.28 215 SER A O 1
ATOM 1735 N N . PHE A 1 216 ? -13.523 -13.434 34.002 1.00 53.25 216 PHE A N 1
ATOM 1736 C CA . PHE A 1 216 ? -12.698 -12.231 34.179 1.00 53.25 216 PHE A CA 1
ATOM 1737 C C . PHE A 1 216 ? -13.089 -11.467 35.455 1.00 53.25 216 PHE A C 1
ATOM 1739 O O . PHE A 1 216 ? -14.216 -11.585 35.933 1.00 53.25 216 PHE A O 1
ATOM 1746 N N . HIS A 1 217 ? -12.154 -10.685 36.004 1.00 49.41 217 HIS A N 1
ATOM 1747 C CA . HIS A 1 217 ? -12.352 -9.855 37.200 1.00 49.41 217 HIS A CA 1
ATOM 1748 C C . HIS A 1 217 ? -12.889 -8.446 36.849 1.00 49.41 217 HIS A C 1
ATOM 1750 O O . HIS A 1 217 ? -12.629 -7.924 35.767 1.00 49.41 217 HIS A O 1
ATOM 1756 N N . LEU A 1 218 ? -13.660 -7.840 37.764 1.00 52.16 218 LEU A N 1
ATOM 1757 C CA . LEU A 1 218 ? -14.722 -6.853 37.488 1.00 52.16 218 LEU A CA 1
ATOM 1758 C C . LEU A 1 218 ? -14.301 -5.479 36.941 1.00 52.16 218 LEU A C 1
ATOM 1760 O O . LEU A 1 218 ? -15.114 -4.799 36.319 1.00 52.16 218 LEU A O 1
ATOM 1764 N N . MET A 1 219 ? -13.075 -5.023 37.196 1.00 52.84 219 MET A N 1
ATOM 1765 C CA . MET A 1 219 ? -12.797 -3.577 37.198 1.00 52.84 219 MET A CA 1
ATOM 1766 C C . MET A 1 219 ? -12.751 -2.896 35.817 1.00 52.84 219 MET A C 1
ATOM 1768 O O . MET A 1 219 ? -12.653 -1.677 35.757 1.00 52.84 219 MET A O 1
ATOM 1772 N N . PHE A 1 220 ? -12.876 -3.641 34.710 1.00 60.12 220 PHE A N 1
ATOM 1773 C CA . PHE A 1 220 ? -12.713 -3.100 33.352 1.00 60.12 220 PHE A CA 1
ATOM 1774 C C . PHE A 1 220 ? -13.647 -3.721 32.299 1.00 60.12 220 PHE A C 1
ATOM 1776 O O . PHE A 1 220 ? -13.281 -3.818 31.131 1.00 60.12 220 PHE A O 1
ATOM 1783 N N . ILE A 1 221 ? -14.865 -4.154 32.653 1.00 70.25 221 ILE A N 1
ATOM 1784 C CA . ILE A 1 221 ? -15.731 -4.882 31.696 1.00 70.25 221 ILE A CA 1
ATOM 1785 C C . ILE A 1 221 ? -16.037 -4.083 30.422 1.00 70.25 221 ILE A C 1
ATOM 1787 O O . ILE A 1 221 ? -16.054 -4.675 29.350 1.00 70.25 221 ILE A O 1
ATOM 1791 N N . ILE A 1 222 ? -16.205 -2.756 30.482 1.00 73.62 222 ILE A N 1
ATOM 1792 C CA . ILE A 1 222 ? -16.413 -1.938 29.268 1.00 73.62 222 ILE A CA 1
ATOM 1793 C C . ILE A 1 222 ? -15.184 -1.989 28.350 1.00 73.62 222 ILE A C 1
ATOM 1795 O O . ILE A 1 222 ? -15.314 -2.115 27.133 1.00 73.62 222 ILE A O 1
ATOM 1799 N N . GLU A 1 223 ? -13.984 -1.892 28.916 1.00 76.94 223 GLU A N 1
ATOM 1800 C CA . GLU A 1 223 ? -12.742 -1.969 28.147 1.00 76.94 223 GLU A CA 1
ATOM 1801 C C . GLU A 1 223 ? -12.519 -3.385 27.603 1.00 76.94 223 GLU A C 1
ATOM 1803 O O . GLU A 1 223 ? -12.138 -3.558 26.448 1.00 76.94 223 GLU A O 1
ATOM 1808 N N . CYS A 1 224 ? -12.843 -4.402 28.403 1.00 76.19 224 CYS A N 1
ATOM 1809 C CA . CYS A 1 224 ? -12.791 -5.803 28.011 1.00 76.19 224 CYS A CA 1
ATOM 1810 C C . CYS A 1 224 ? -13.756 -6.092 26.850 1.00 76.19 224 CYS A C 1
ATOM 1812 O O . CYS A 1 224 ? -13.350 -6.684 25.856 1.00 76.19 224 CYS A O 1
ATOM 1814 N N . LEU A 1 225 ? -14.994 -5.584 26.907 1.00 81.69 225 LEU A N 1
ATOM 1815 C CA . LEU A 1 225 ? -15.966 -5.656 25.812 1.00 81.69 225 LEU A CA 1
ATOM 1816 C C . LEU A 1 225 ? -15.398 -5.071 24.518 1.00 81.69 225 LEU A C 1
ATOM 1818 O O . LEU A 1 225 ? -15.445 -5.726 23.479 1.00 81.69 225 LEU A O 1
ATOM 1822 N N . LYS A 1 226 ? -14.823 -3.864 24.586 1.00 83.44 226 LYS A N 1
ATOM 1823 C CA . LYS A 1 226 ? -14.202 -3.210 23.424 1.00 83.44 226 LYS A CA 1
ATOM 1824 C C . LYS A 1 226 ? -13.036 -4.028 22.871 1.00 83.44 226 LYS A C 1
ATOM 1826 O O . LYS A 1 226 ? -12.961 -4.215 21.660 1.00 83.44 226 LYS A O 1
ATOM 1831 N N . LYS A 1 227 ? -12.166 -4.558 23.738 1.00 81.50 227 LYS A N 1
ATOM 1832 C CA . LYS A 1 227 ? -11.046 -5.421 23.334 1.00 81.50 227 LYS A CA 1
ATOM 1833 C C . LYS A 1 227 ? -11.533 -6.695 22.650 1.00 81.50 227 LYS A C 1
ATOM 1835 O O . LYS A 1 227 ? -11.018 -7.022 21.591 1.00 81.50 227 LYS A O 1
ATOM 1840 N N . ILE A 1 228 ? -12.556 -7.364 23.186 1.00 82.38 228 ILE A N 1
ATOM 1841 C CA . ILE A 1 228 ? -13.126 -8.579 22.582 1.00 82.38 228 ILE A CA 1
ATOM 1842 C C . ILE A 1 228 ? -13.766 -8.260 21.223 1.00 82.38 228 ILE A C 1
ATOM 1844 O O . ILE A 1 228 ? -13.513 -8.968 20.254 1.00 82.38 228 ILE A O 1
ATOM 1848 N N . ILE A 1 229 ? -14.560 -7.188 21.121 1.00 85.06 229 ILE A N 1
ATOM 1849 C CA . ILE A 1 229 ? -15.181 -6.761 19.852 1.00 85.06 229 ILE A CA 1
ATOM 1850 C C . ILE A 1 229 ? -14.112 -6.488 18.788 1.00 85.06 229 ILE A C 1
ATOM 1852 O O . ILE A 1 229 ? -14.254 -6.934 17.648 1.00 85.06 229 ILE A O 1
ATOM 1856 N N . ASN A 1 230 ? -13.050 -5.770 19.161 1.00 81.69 230 ASN A N 1
ATOM 1857 C CA . ASN A 1 230 ? -11.957 -5.430 18.255 1.00 81.69 230 ASN A CA 1
ATOM 1858 C C . ASN A 1 230 ? -11.161 -6.669 17.846 1.00 81.69 230 ASN A C 1
ATOM 1860 O O . ASN A 1 230 ? -10.992 -6.897 16.656 1.00 81.69 230 ASN A O 1
ATOM 1864 N N . TYR A 1 231 ? -10.760 -7.498 18.810 1.00 79.06 231 TYR A N 1
ATOM 1865 C CA . TYR A 1 231 ? -9.992 -8.718 18.566 1.00 79.06 231 TYR A CA 1
ATOM 1866 C C . TYR A 1 231 ? -10.732 -9.702 17.652 1.00 79.06 231 TYR A C 1
ATOM 1868 O O . TYR A 1 231 ? -10.146 -10.283 16.744 1.00 79.06 231 TYR A O 1
ATOM 1876 N N . MET A 1 232 ? -12.042 -9.858 17.862 1.00 79.69 232 MET A N 1
ATOM 1877 C CA . MET A 1 232 ? -12.865 -10.741 17.037 1.00 79.69 232 MET A CA 1
ATOM 1878 C C . MET A 1 232 ? -13.223 -10.124 15.678 1.00 79.69 232 MET A C 1
ATOM 1880 O O . MET A 1 232 ? -13.622 -10.853 14.776 1.00 79.69 232 MET A O 1
ATOM 1884 N N . GLY A 1 233 ? -13.138 -8.796 15.521 1.00 82.00 233 GLY A N 1
ATOM 1885 C CA . GLY A 1 233 ? -13.565 -8.100 14.301 1.00 82.00 233 GLY A CA 1
ATOM 1886 C C . GLY A 1 233 ? -15.058 -8.219 14.009 1.00 82.00 233 GLY A C 1
ATOM 1887 O O . GLY A 1 233 ? -15.469 -8.155 12.857 1.00 82.00 233 GLY A O 1
ATOM 1888 N N . MET A 1 234 ? -15.888 -8.401 15.035 1.00 88.00 234 MET A N 1
ATOM 1889 C CA . MET A 1 234 ? -17.314 -8.716 14.885 1.00 88.00 234 MET A CA 1
ATOM 1890 C C . MET A 1 234 ? -18.219 -7.550 15.287 1.00 88.00 234 MET A C 1
ATOM 1892 O O . MET A 1 234 ? -17.794 -6.594 15.937 1.00 88.00 234 MET A O 1
ATOM 1896 N N . GLN A 1 235 ? -19.490 -7.623 14.895 1.00 88.50 235 GLN A N 1
ATOM 1897 C CA . GLN A 1 235 ? -20.503 -6.635 15.246 1.00 88.50 235 GLN A CA 1
ATOM 1898 C C . GLN A 1 235 ? -21.260 -7.060 16.502 1.00 88.50 235 GLN A C 1
ATOM 1900 O O . GLN A 1 235 ? -21.886 -8.123 16.533 1.00 88.50 235 GLN A O 1
ATOM 1905 N N . ALA A 1 236 ? -21.281 -6.189 17.511 1.00 88.94 236 ALA A N 1
ATOM 1906 C CA . ALA A 1 236 ? -22.152 -6.376 18.661 1.00 88.94 236 ALA A CA 1
ATOM 1907 C C . ALA A 1 236 ? -23.626 -6.337 18.236 1.00 88.94 236 ALA A C 1
ATOM 1909 O O . ALA A 1 236 ? -24.079 -5.402 17.568 1.00 88.94 236 ALA A O 1
ATOM 1910 N N . CYS A 1 237 ? -24.362 -7.373 18.628 1.00 86.38 237 CYS A N 1
ATOM 1911 C CA . CYS A 1 237 ? -25.781 -7.549 18.344 1.00 86.38 237 CYS A CA 1
ATOM 1912 C C . CYS A 1 237 ? -26.625 -7.239 19.582 1.00 86.38 237 CYS A C 1
ATOM 1914 O O . CYS A 1 237 ? -26.137 -7.292 20.711 1.00 86.38 237 CYS A O 1
ATOM 1916 N N . GLU A 1 238 ? -27.899 -6.899 19.369 1.00 85.62 238 GLU A N 1
ATOM 1917 C CA . GLU A 1 238 ? -28.898 -6.703 20.438 1.00 85.62 238 GLU A CA 1
ATOM 1918 C C . GLU A 1 238 ? -28.501 -5.669 21.510 1.00 85.62 238 GLU A C 1
ATOM 1920 O O . GLU A 1 238 ? -28.972 -5.720 22.643 1.00 85.62 238 GLU A O 1
ATOM 1925 N N . ARG A 1 239 ? -27.632 -4.710 21.154 1.00 83.25 239 ARG A N 1
ATOM 1926 C CA . ARG A 1 239 ? -27.049 -3.722 22.083 1.00 83.25 239 ARG A CA 1
ATOM 1927 C C . ARG A 1 239 ? -26.300 -4.367 23.260 1.00 83.25 239 ARG A C 1
ATOM 1929 O O . ARG A 1 239 ? -26.204 -3.777 24.334 1.00 83.25 239 ARG A O 1
ATOM 1936 N N . SER A 1 240 ? -25.783 -5.582 23.067 1.00 85.19 240 SER A N 1
ATOM 1937 C CA . SER A 1 240 ? -25.040 -6.340 24.083 1.00 85.19 240 SER A CA 1
ATOM 1938 C C . SER A 1 240 ? -23.653 -5.772 24.396 1.00 85.19 240 SER A C 1
ATOM 1940 O O . SER A 1 240 ? -23.002 -6.209 25.340 1.00 85.19 240 SER A O 1
ATOM 1942 N N . ASP A 1 241 ? -23.209 -4.760 23.657 1.00 83.94 241 ASP A N 1
ATOM 1943 C CA . ASP A 1 241 ? -22.081 -3.889 23.988 1.00 83.94 241 ASP A CA 1
ATOM 1944 C C . ASP A 1 241 ? -22.388 -2.923 25.148 1.00 83.94 241 ASP A C 1
ATOM 1946 O O . ASP A 1 241 ? -21.469 -2.361 25.745 1.00 83.94 241 ASP A O 1
ATOM 1950 N N . LYS A 1 242 ? -23.667 -2.744 25.505 1.00 83.62 242 LYS A N 1
ATOM 1951 C CA . LYS A 1 242 ? -24.093 -1.929 26.646 1.00 83.62 242 LYS A CA 1
ATOM 1952 C C . LYS A 1 242 ? -24.307 -2.796 27.877 1.00 83.62 242 LYS A C 1
ATOM 1954 O O . LYS A 1 242 ? -25.110 -3.726 27.862 1.00 83.62 242 LYS A O 1
ATOM 1959 N N . ILE A 1 243 ? -23.622 -2.457 28.963 1.00 76.88 243 ILE A N 1
ATOM 1960 C CA . ILE A 1 243 ? -23.776 -3.139 30.250 1.00 76.88 243 ILE A CA 1
ATOM 1961 C C . ILE A 1 243 ? -25.071 -2.670 30.915 1.00 76.88 243 ILE A C 1
ATOM 1963 O O . ILE A 1 243 ? -25.364 -1.477 30.952 1.00 76.88 243 ILE A O 1
ATOM 1967 N N . LEU A 1 244 ? -25.839 -3.619 31.450 1.00 71.81 244 LEU A N 1
ATOM 1968 C CA . LEU A 1 244 ? -26.993 -3.337 32.301 1.00 71.81 244 LEU A CA 1
ATOM 1969 C C . LEU A 1 244 ? -26.547 -3.385 33.766 1.00 71.81 244 LEU A C 1
ATOM 1971 O O . LEU A 1 244 ? -26.053 -4.416 34.224 1.00 71.81 244 LEU A O 1
ATOM 1975 N N . GLU A 1 245 ? -26.725 -2.282 34.489 1.00 68.06 245 GLU A N 1
ATOM 1976 C CA . GLU A 1 245 ? -26.392 -2.184 35.913 1.00 68.06 245 GLU A CA 1
ATOM 1977 C C . GLU A 1 245 ? -27.230 -3.166 36.758 1.00 68.06 245 GLU A C 1
ATOM 1979 O O . GLU A 1 245 ? -28.380 -3.472 36.435 1.00 68.06 245 GLU A O 1
ATOM 1984 N N . GLY A 1 246 ? -26.643 -3.700 37.835 1.00 66.81 246 GLY A N 1
ATOM 1985 C CA . GLY A 1 246 ? -27.335 -4.573 38.795 1.00 66.81 246 GLY A CA 1
ATOM 1986 C C . GLY A 1 246 ? -27.427 -6.064 38.432 1.00 66.81 246 GLY A C 1
ATOM 1987 O O . GLY A 1 246 ? -28.069 -6.823 39.156 1.00 66.81 246 GLY A O 1
ATOM 1988 N N . LYS A 1 247 ? -26.796 -6.527 37.343 1.00 69.00 247 LYS A N 1
ATOM 1989 C CA . LYS A 1 247 ? -26.748 -7.960 36.985 1.00 69.00 247 LYS A CA 1
ATOM 1990 C C . LYS A 1 247 ? -25.457 -8.628 37.468 1.00 69.00 247 LYS A C 1
ATOM 1992 O O . LYS A 1 247 ? -24.386 -8.055 37.363 1.00 69.00 247 LYS A O 1
ATOM 1997 N N . ALA A 1 248 ? -25.543 -9.885 37.910 1.00 69.06 248 ALA A N 1
ATOM 1998 C CA . ALA A 1 248 ? -24.379 -10.690 38.320 1.00 69.06 248 ALA A CA 1
ATOM 1999 C C . ALA A 1 248 ? -23.559 -11.252 37.137 1.00 69.06 248 ALA A C 1
ATOM 2001 O O . ALA A 1 248 ? -22.486 -11.825 37.316 1.00 69.06 248 ALA A O 1
ATOM 2002 N N . SER A 1 249 ? -24.064 -11.133 35.906 1.00 74.69 249 SER A N 1
ATOM 2003 C CA . SER A 1 249 ? -23.337 -11.524 34.696 1.00 74.69 249 SER A CA 1
ATOM 2004 C C . SER A 1 249 ? -23.799 -10.706 33.497 1.00 74.69 249 SER A C 1
ATOM 2006 O O . SER A 1 249 ? -24.971 -10.329 33.416 1.00 74.69 249 SER A O 1
ATOM 2008 N N . HIS A 1 250 ? -22.882 -10.471 32.565 1.00 83.00 250 HIS A N 1
ATOM 2009 C CA . HIS A 1 250 ? -23.140 -9.807 31.291 1.00 83.00 250 HIS A CA 1
ATOM 2010 C C . HIS A 1 250 ? -22.898 -10.785 30.144 1.00 83.00 250 HIS A C 1
ATOM 2012 O O . HIS A 1 250 ? -21.971 -11.593 30.200 1.00 83.00 250 HIS A O 1
ATOM 2018 N N . ALA A 1 251 ? -23.730 -10.734 29.107 1.00 83.69 251 ALA A N 1
ATOM 2019 C CA . ALA A 1 251 ? -23.559 -11.548 27.910 1.00 83.69 251 ALA A CA 1
ATOM 2020 C C . ALA A 1 251 ? -23.375 -10.634 26.698 1.00 83.69 251 ALA A C 1
ATOM 2022 O O . ALA A 1 251 ? -24.212 -9.770 26.450 1.00 83.69 251 ALA A O 1
ATOM 2023 N N . LEU A 1 252 ? -22.289 -10.850 25.963 1.00 84.50 252 LEU A N 1
ATOM 2024 C CA . LEU A 1 252 ? -21.967 -10.204 24.700 1.00 84.50 252 LEU A CA 1
ATOM 2025 C C . LEU A 1 252 ? -22.301 -11.155 23.544 1.00 84.50 252 LEU A C 1
ATOM 2027 O O . LEU A 1 252 ? -21.947 -12.337 23.590 1.00 84.50 252 LEU A O 1
ATOM 2031 N N . TYR A 1 253 ? -22.953 -10.628 22.511 1.00 86.44 253 TYR A N 1
ATOM 2032 C CA . TYR A 1 253 ? -23.336 -11.344 21.296 1.00 86.44 253 TYR A CA 1
ATOM 2033 C C . TYR A 1 253 ? -22.682 -10.672 20.084 1.00 86.44 253 TYR A C 1
ATOM 2035 O O . TYR A 1 253 ? -22.889 -9.478 19.868 1.00 86.44 253 TYR A O 1
ATOM 2043 N N . LEU A 1 254 ? -21.885 -11.413 19.311 1.00 86.00 254 LEU A N 1
ATOM 2044 C CA . LEU A 1 254 ? -21.015 -10.878 18.253 1.00 86.00 254 LEU A CA 1
ATOM 2045 C C . LEU A 1 254 ? -21.176 -11.580 16.904 1.00 86.00 254 LEU A C 1
ATOM 2047 O O . LEU A 1 254 ? -20.718 -12.708 16.756 1.00 86.00 254 LEU A O 1
ATOM 2051 N N . ALA A 1 255 ? -21.748 -10.924 15.896 1.00 85.94 255 ALA A N 1
ATOM 2052 C CA . ALA A 1 255 ? -21.967 -11.535 14.580 1.00 85.94 255 ALA A CA 1
ATOM 2053 C C . ALA A 1 255 ? -20.910 -11.092 13.576 1.00 85.94 255 ALA A C 1
ATOM 2055 O O . ALA A 1 255 ? -20.478 -9.936 13.546 1.00 85.94 255 ALA A O 1
ATOM 2056 N N . GLY A 1 256 ? -20.558 -12.020 12.699 1.00 85.31 256 GLY A N 1
ATOM 2057 C CA . GLY A 1 256 ? -19.747 -11.740 11.536 1.00 85.31 256 GLY A CA 1
ATOM 2058 C C . GLY A 1 256 ? -19.867 -12.835 10.491 1.00 85.31 256 GLY A C 1
ATOM 2059 O O . GLY A 1 256 ? -20.483 -13.874 10.723 1.00 85.31 256 GLY A O 1
ATOM 2060 N N . VAL A 1 257 ? -19.283 -12.580 9.330 1.00 81.00 257 VAL A N 1
ATOM 2061 C CA . VAL A 1 257 ? -19.159 -13.550 8.242 1.00 81.00 257 VAL A CA 1
ATOM 2062 C C . VAL A 1 257 ? -17.678 -13.830 8.052 1.00 81.00 257 VAL A C 1
ATOM 2064 O O . VAL A 1 257 ? -16.906 -12.918 7.762 1.00 81.00 257 VAL A O 1
ATOM 2067 N N . TYR A 1 258 ? -17.280 -15.081 8.260 1.00 79.88 258 TYR A N 1
ATOM 2068 C CA . TYR A 1 258 ? -15.914 -15.528 8.021 1.00 79.88 258 TYR A CA 1
ATOM 2069 C C . TYR A 1 258 ? -15.678 -15.766 6.525 1.00 79.88 258 TYR A C 1
ATOM 2071 O O . TYR A 1 258 ? -16.625 -15.978 5.754 1.00 79.88 258 TYR A O 1
ATOM 2079 N N . ARG A 1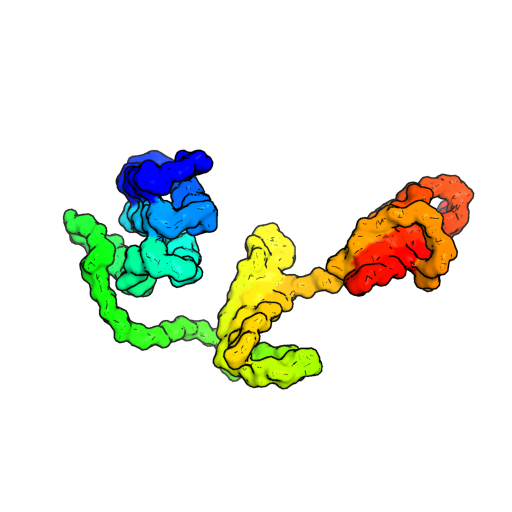 259 ? -14.405 -15.754 6.110 1.00 70.94 259 ARG A N 1
ATOM 2080 C CA . ARG A 1 259 ? -13.984 -16.068 4.734 1.00 70.94 259 ARG A CA 1
ATOM 2081 C C . ARG A 1 259 ? -14.721 -17.295 4.185 1.00 70.94 259 ARG A C 1
ATOM 2083 O O . ARG A 1 259 ? -14.817 -18.321 4.849 1.00 70.94 259 ARG A O 1
ATOM 2090 N N . GLY A 1 260 ? -15.237 -17.177 2.961 1.00 72.19 260 GLY A N 1
ATOM 2091 C CA . GLY A 1 260 ? -16.054 -18.219 2.327 1.00 72.19 260 GLY A CA 1
ATOM 2092 C C . GLY A 1 260 ? -17.562 -18.103 2.583 1.00 72.19 260 GLY A C 1
ATOM 2093 O O . GLY A 1 260 ? -18.307 -18.976 2.154 1.00 72.19 260 GLY A O 1
ATOM 2094 N N . GLY A 1 261 ? -18.027 -17.031 3.237 1.00 75.31 261 GLY A N 1
ATOM 2095 C CA . GLY A 1 261 ? -19.460 -16.749 3.403 1.00 75.31 261 GLY A CA 1
ATOM 2096 C C . GLY A 1 261 ? -20.111 -17.470 4.585 1.00 75.31 261 GLY A C 1
ATOM 2097 O O . GLY A 1 261 ? -21.336 -17.547 4.662 1.00 75.31 261 GLY A O 1
ATOM 2098 N N . TYR A 1 262 ? -19.310 -18.005 5.507 1.00 76.94 262 TYR A N 1
ATOM 2099 C CA . TYR A 1 262 ? -19.815 -18.715 6.677 1.00 76.94 262 TYR A CA 1
ATOM 2100 C C . TYR A 1 262 ? -20.224 -17.726 7.769 1.00 76.94 262 TYR A C 1
ATOM 2102 O O . TYR A 1 262 ? -19.393 -16.982 8.286 1.00 76.94 262 TYR A O 1
ATOM 2110 N N . ASP A 1 263 ? -21.502 -17.738 8.147 1.00 78.62 263 ASP A N 1
ATOM 2111 C CA . ASP A 1 263 ? -21.987 -16.992 9.309 1.00 78.62 263 ASP A CA 1
ATOM 2112 C C . ASP A 1 263 ? -21.316 -17.524 10.591 1.00 78.62 263 ASP A C 1
ATOM 2114 O O . ASP A 1 263 ? -21.401 -18.716 10.902 1.00 78.62 263 ASP A O 1
ATOM 2118 N N . VAL A 1 264 ? -20.692 -16.627 11.358 1.00 78.94 264 VAL A N 1
ATOM 2119 C CA . VAL A 1 264 ? -20.089 -16.917 12.662 1.00 78.94 264 VAL A CA 1
ATOM 2120 C C . VAL A 1 264 ? -20.791 -16.093 13.729 1.00 78.94 264 VAL A C 1
ATOM 2122 O O . VAL A 1 264 ? -20.938 -14.874 13.620 1.00 78.94 264 VAL A O 1
ATOM 2125 N N . LEU A 1 265 ? -21.219 -16.781 14.784 1.00 81.81 265 LEU A N 1
ATOM 2126 C CA . LEU A 1 265 ? -21.902 -16.193 15.923 1.00 81.81 265 LEU A CA 1
ATOM 2127 C C . LEU A 1 265 ? -21.148 -16.581 17.199 1.00 81.81 265 LEU A C 1
ATOM 2129 O O . LEU A 1 265 ? -21.033 -17.763 17.528 1.00 81.81 265 LEU A O 1
ATOM 2133 N N . VAL A 1 266 ? -20.643 -15.581 17.920 1.00 80.12 266 VAL A N 1
ATOM 2134 C CA . VAL A 1 266 ? -19.944 -15.744 19.196 1.00 80.12 266 VAL A CA 1
ATOM 2135 C C . VAL A 1 266 ? -20.777 -15.182 20.340 1.00 80.12 266 VAL A C 1
ATOM 2137 O O . VAL A 1 266 ? -21.179 -14.018 20.336 1.00 80.12 266 VAL A O 1
ATOM 2140 N N . ARG A 1 267 ? -21.025 -16.025 21.345 1.00 82.00 267 ARG A N 1
ATOM 2141 C CA . ARG A 1 267 ? -21.596 -15.612 22.628 1.00 82.00 267 ARG A CA 1
ATOM 2142 C C . ARG A 1 267 ? -20.514 -15.676 23.694 1.00 82.00 267 ARG A C 1
ATOM 2144 O O . ARG A 1 267 ? -20.027 -16.762 23.998 1.00 82.00 267 ARG A O 1
ATOM 2151 N N . THR A 1 268 ? -20.246 -14.541 24.324 1.00 76.75 268 THR A N 1
ATOM 2152 C CA . THR A 1 268 ? -19.325 -14.443 25.458 1.00 76.75 268 THR A CA 1
ATOM 2153 C C . THR A 1 268 ? -20.112 -14.101 26.711 1.00 76.75 268 THR A C 1
ATOM 2155 O O . THR A 1 268 ? -20.822 -13.099 26.747 1.00 76.75 268 THR A O 1
ATOM 2158 N N . LYS A 1 269 ? -20.006 -14.921 27.757 1.00 76.44 269 LYS A N 1
ATOM 2159 C CA . LYS A 1 269 ? -20.600 -14.632 29.069 1.00 76.44 269 LYS A CA 1
ATOM 2160 C C . LYS A 1 269 ? -19.494 -14.238 30.037 1.00 76.44 269 LYS A C 1
ATOM 2162 O O . LYS A 1 269 ? -18.551 -14.997 30.203 1.00 76.44 269 LYS A O 1
ATOM 2167 N N . MET A 1 270 ? -19.641 -13.090 30.685 1.00 74.56 270 MET A N 1
ATOM 2168 C CA . MET A 1 270 ? -18.724 -12.588 31.705 1.00 74.56 270 MET A CA 1
ATOM 2169 C C . MET A 1 270 ? -19.441 -12.552 33.053 1.00 74.56 270 MET A C 1
ATOM 2171 O O . MET A 1 270 ? -20.598 -12.132 33.139 1.00 74.56 270 MET A O 1
ATOM 2175 N N . ALA A 1 271 ? -18.766 -13.000 34.106 1.00 68.56 271 ALA A N 1
ATOM 2176 C CA . ALA A 1 271 ? -19.263 -12.886 35.471 1.00 68.56 271 ALA A CA 1
ATOM 2177 C C . ALA A 1 271 ? -18.905 -11.508 36.040 1.00 68.56 271 ALA A C 1
ATOM 2179 O O . ALA A 1 271 ? -17.761 -11.072 35.940 1.00 68.56 271 ALA A O 1
ATOM 2180 N N . LEU A 1 272 ? -19.885 -10.835 36.641 1.00 67.12 272 LEU A N 1
ATOM 2181 C CA . LEU A 1 272 ? -19.672 -9.596 37.374 1.00 67.12 272 LEU A CA 1
ATOM 2182 C C . LEU A 1 272 ? -19.437 -9.959 38.856 1.00 67.12 272 LEU A C 1
ATOM 2184 O O . LEU A 1 272 ? -20.374 -9.973 39.648 1.00 67.12 272 LEU A O 1
ATOM 2188 N N . GLY A 1 273 ? -18.207 -10.340 39.226 1.00 57.00 273 GLY A N 1
ATOM 2189 C CA . GLY A 1 273 ? -17.810 -10.538 40.628 1.00 57.00 273 GLY A CA 1
ATOM 2190 C C . GLY A 1 273 ? -17.937 -9.257 41.465 1.00 57.00 273 GLY A C 1
ATOM 2191 O O . GLY A 1 273 ? -17.210 -8.299 41.231 1.00 57.00 273 GLY A O 1
ATOM 2192 N N . GLY A 1 274 ? -18.862 -9.241 42.427 1.00 47.75 274 GLY A N 1
ATOM 2193 C CA . GLY A 1 274 ? -19.074 -8.102 43.320 1.00 47.75 274 GLY A CA 1
ATOM 2194 C C . GLY A 1 274 ? -17.865 -7.825 44.214 1.00 47.75 274 GLY A C 1
ATOM 2195 O O . GLY A 1 274 ? -17.257 -8.749 44.752 1.00 47.75 274 GLY A O 1
ATOM 2196 N N . THR A 1 275 ? -17.544 -6.547 44.395 1.00 36.50 275 THR A N 1
ATOM 2197 C CA . THR A 1 275 ? -16.710 -6.070 45.497 1.00 36.50 275 THR A CA 1
ATOM 2198 C C . THR A 1 275 ? -17.420 -6.405 46.808 1.00 36.50 275 THR A C 1
ATOM 2200 O O . THR A 1 275 ? -18.380 -5.746 47.202 1.00 36.50 275 THR A O 1
ATOM 2203 N N . THR A 1 276 ? -16.987 -7.466 47.481 1.00 31.14 276 THR A N 1
ATOM 2204 C CA . THR A 1 276 ? -17.164 -7.571 48.929 1.00 31.14 276 THR A CA 1
ATOM 2205 C C . THR A 1 276 ? -16.168 -6.630 49.597 1.00 31.14 276 THR A C 1
ATOM 2207 O O . THR A 1 276 ? -14.979 -6.935 49.598 1.00 31.14 276 THR A O 1
ATOM 2210 N N . VAL A 1 277 ? -16.739 -5.557 50.164 1.00 32.00 277 VAL A N 1
ATOM 2211 C CA . VAL A 1 277 ? -16.213 -4.558 51.121 1.00 32.00 277 VAL A CA 1
ATOM 2212 C C . VAL A 1 277 ? -15.095 -3.649 50.617 1.00 32.00 277 VAL A C 1
ATOM 2214 O O . VAL A 1 277 ? -13.960 -4.123 50.417 1.00 32.00 277 VAL A O 1
#

Secondary structure (DSSP, 8-state):
-TT---HHHHHHHHHHHHHHGGGSS-HHHHHHHHHHHHHHS-HHHHHHHHHHHHHHHHH-GGGHHHHHHHHHHHTT-S-HHHHGGG-S-HHHHHHHHHHHHHS--SSPP-GGG-------------------HHHHHHHHHHT-GGGGGG-S--EEPPPEE-S-TTSS---EEEEEE-SS-EEEEEES----GGGGEEE---SSTTSS-EEEE----GGGHHHHHHHHHHHHT-EEPTTTTSPPTT-SEEEEEEEEEETTTEEEEEEEEEE------

Sequence (277 aa):
IEDCEHTSLATRIIHLLGREGPRTTTPAKYIRYIYNRVILESAPVRAAAVSALAKFGAASEDLLPNILVLLQRTTLDQDDEVRDPMNVSLSSLERLLHRYTIEPTTKPFDVRSVPVEAVPVEQPKGIESKTNREDTYDEQLSAIPEFAHLGPIFKSSLPVDLTESEVEYVVRCIKNIFSHYIVFQLEDIEITVSDHVQKVLKPNWYYKIIIFYFSFHLMFIIECLKKIINYMGMQACERSDKILEGKASHALYLAGVYRGGYDVLVRTKMALGGTTV

pLDDT: mean 70.33, std 15.2, range [29.34, 88.94]